Protein AF-A0A0C9TS11-F1 (afdb_monomer)

Secondary structure (DSSP, 8-state):
-PPPP--HHHHHHHHHHHHHHHHHHHHHHHHHHHHHHHHHHHHHHHHHHHHHTS---HHHHHHHHHHHHHHHHHHHHHH-GGG--HHHHHHTTHHHHHHHH-SHHHHSTHHHHHHHHHHHHS--SS-TTTHHHHHHHHHHHHHHHHHHHHHHHTTSPTTSHHHHHHHHHHHHHHS---SHHHHHHHHHHHHHHHHHHHHHHHHHSS----PPP----------

Solvent-accessible surface area (backbone atoms only — not comparable to full-atom values): 13316 Å² total; per-residue (Å²): 135,86,79,81,82,84,61,70,65,64,56,51,51,57,49,50,53,53,49,52,54,52,51,51,55,51,51,52,54,50,51,53,49,52,51,53,52,50,51,50,50,50,52,50,51,51,50,50,53,50,58,71,56,56,69,85,40,70,67,59,39,49,50,51,42,49,53,54,49,51,52,52,51,51,48,33,72,76,67,36,69,86,71,70,48,71,67,62,61,53,55,63,44,48,39,61,49,30,74,75,68,39,60,64,85,77,71,46,63,63,62,55,53,54,46,52,54,54,58,68,69,52,87,70,88,77,64,80,83,54,58,58,61,50,48,52,50,51,52,50,50,51,49,52,52,52,50,53,50,38,56,58,25,55,73,43,61,85,87,36,71,54,22,49,50,24,53,50,54,52,51,57,70,68,47,91,46,100,42,74,67,52,54,52,57,49,52,56,51,49,57,48,58,59,49,52,50,60,55,56,53,61,66,66,71,75,68,91,85,79,89,78,84,78,85,86,79,87,85,86,89,81,137

pLDDT: mean 73.07, std 19.03, range [31.72, 97.5]

Mean predicted aligned error: 19.94 Å

Foldseek 3Di:
DDDDDDDPVVVVVVVVVVVVVVVVVVVVVVVVVVVVVVVVVVVVVVVVVVVVVPPCDLVVLVVQLVVLVVVQVVCCVVPNPVPDDVVSVVSNCQSVCCVVPNDCVRPDCPVVVVVVVVVVVDDDPPPPPCVVVVVVVVVVVVVVVLVVQLVVLCPPPPPPPSNVVSVLSVVVVVPPDPDVVVVVVSVVVVVVVVVVVVVVVVVVVPDDDDDDDDDDDDDDDDD

Radius of gyration: 33.8 Å; Cα contacts (8 Å, |Δi|>4): 62; chains: 1; bounding box: 107×68×80 Å

Structure (mmCIF, N/CA/C/O backbone):
data_AF-A0A0C9TS11-F1
#
_entry.id   AF-A0A0C9TS11-F1
#
loop_
_atom_site.group_PDB
_atom_site.id
_atom_site.type_symbol
_atom_site.label_atom_id
_atom_site.label_alt_id
_atom_site.label_comp_id
_atom_site.label_asym_id
_atom_site.label_entity_id
_atom_site.label_seq_id
_atom_site.pdbx_PDB_ins_code
_atom_site.Cartn_x
_atom_site.Cartn_y
_atom_site.Cartn_z
_atom_site.occupancy
_atom_site.B_iso_or_equiv
_atom_site.auth_seq_id
_atom_site.auth_comp_id
_atom_site.auth_asym_id
_atom_site.auth_atom_id
_atom_site.pdbx_PDB_model_num
ATOM 1 N N . MET A 1 1 ? 85.984 23.252 3.706 1.00 46.56 1 MET A N 1
ATOM 2 C CA . MET A 1 1 ? 84.730 22.463 3.709 1.00 46.56 1 MET A CA 1
ATOM 3 C C . MET A 1 1 ? 83.833 23.006 2.605 1.00 46.56 1 MET A C 1
ATOM 5 O O . MET A 1 1 ? 83.517 24.186 2.688 1.00 46.56 1 MET A O 1
ATOM 9 N N . PRO A 1 2 ? 83.474 22.247 1.555 1.00 47.59 2 PRO A N 1
ATOM 10 C CA . PRO A 1 2 ? 82.601 22.777 0.515 1.00 47.59 2 PRO A CA 1
ATOM 11 C C . PRO A 1 2 ? 81.135 22.694 0.970 1.00 47.59 2 PRO A C 1
ATOM 13 O O . PRO A 1 2 ? 80.658 21.629 1.368 1.00 47.59 2 PRO A O 1
ATOM 16 N N . MET A 1 3 ? 80.433 23.830 0.940 1.00 51.59 3 MET A N 1
ATOM 17 C CA . MET A 1 3 ? 78.982 23.899 1.129 1.00 51.59 3 MET A CA 1
ATOM 18 C C . MET A 1 3 ? 78.286 23.166 -0.023 1.00 51.59 3 MET A C 1
ATOM 20 O O . MET A 1 3 ? 78.523 23.480 -1.188 1.00 51.59 3 MET A O 1
ATOM 24 N N . LYS A 1 4 ? 77.414 22.202 0.297 1.00 58.22 4 LYS A N 1
ATOM 25 C CA . LYS A 1 4 ? 76.522 21.576 -0.690 1.00 58.22 4 LYS A CA 1
ATOM 26 C C . LYS A 1 4 ? 75.625 22.659 -1.305 1.00 58.22 4 LYS A C 1
ATOM 28 O O . LYS A 1 4 ? 74.882 23.317 -0.579 1.00 58.22 4 LYS A O 1
ATOM 33 N N . SER A 1 5 ? 75.717 22.844 -2.623 1.00 54.59 5 SER A N 1
ATOM 34 C CA . SER A 1 5 ? 74.871 23.760 -3.392 1.00 54.59 5 SER A CA 1
ATOM 35 C C . SER A 1 5 ? 73.391 23.420 -3.189 1.00 54.59 5 SER A C 1
ATOM 37 O O . SER A 1 5 ? 72.964 22.288 -3.414 1.00 54.59 5 SER A O 1
ATOM 39 N N . TYR A 1 6 ? 72.626 24.405 -2.726 1.00 58.12 6 TYR A N 1
ATOM 40 C CA . TYR A 1 6 ? 71.187 24.325 -2.492 1.00 58.12 6 TYR A CA 1
ATOM 41 C C . TYR A 1 6 ? 70.43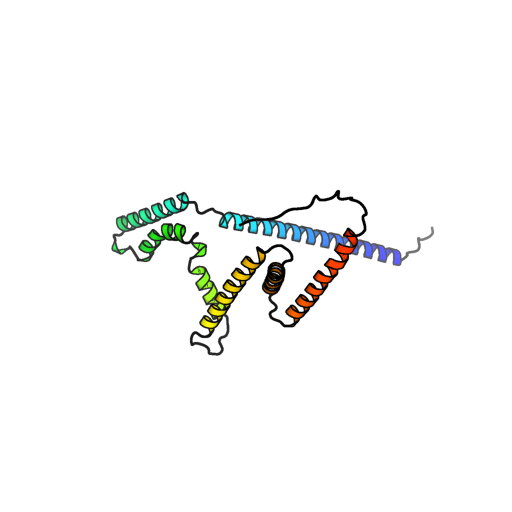9 24.363 -3.836 1.00 58.12 6 TYR A C 1
ATOM 43 O O . TYR A 1 6 ? 70.444 25.396 -4.501 1.00 58.12 6 TYR A O 1
ATOM 51 N N . ASP A 1 7 ? 69.823 23.242 -4.235 1.00 66.75 7 ASP A N 1
ATOM 52 C CA . ASP A 1 7 ? 68.985 23.134 -5.440 1.00 66.75 7 ASP A CA 1
ATOM 53 C C . ASP A 1 7 ? 67.494 23.340 -5.085 1.00 66.75 7 ASP A C 1
ATOM 55 O O . ASP A 1 7 ? 66.882 22.462 -4.458 1.00 66.75 7 ASP A O 1
ATOM 59 N N . PRO A 1 8 ? 66.889 24.482 -5.456 1.00 62.47 8 PRO A N 1
ATOM 60 C CA . PRO A 1 8 ? 65.506 24.805 -5.124 1.00 62.47 8 PRO A CA 1
ATOM 61 C C . PRO A 1 8 ? 64.472 23.911 -5.830 1.00 62.47 8 PRO A C 1
ATOM 63 O O . PRO A 1 8 ? 63.390 23.716 -5.271 1.00 62.47 8 PRO A O 1
ATOM 66 N N . GLU A 1 9 ? 64.778 23.316 -6.989 1.00 65.75 9 GLU A N 1
ATOM 67 C CA . GLU A 1 9 ? 63.824 22.458 -7.710 1.00 65.75 9 GLU A CA 1
ATOM 68 C C . GLU A 1 9 ? 63.585 21.123 -6.998 1.00 65.75 9 GLU A C 1
ATOM 70 O O . GLU A 1 9 ? 62.456 20.624 -6.951 1.00 65.75 9 GLU A O 1
ATOM 75 N N . SER A 1 10 ? 64.626 20.572 -6.369 1.00 64.75 10 SER A N 1
ATOM 76 C CA . SER A 1 10 ? 64.530 19.340 -5.579 1.00 64.75 10 SER A CA 1
ATOM 77 C C . SER A 1 10 ? 63.515 19.458 -4.430 1.00 64.75 10 SER A C 1
ATOM 79 O O . SER A 1 10 ? 62.760 18.525 -4.149 1.00 64.75 10 SER A O 1
ATOM 81 N N . ARG A 1 11 ? 63.426 20.637 -3.801 1.00 66.50 11 ARG A N 1
ATOM 82 C CA . ARG A 1 11 ? 62.495 20.912 -2.699 1.00 66.50 11 ARG A CA 1
ATOM 83 C C . ARG A 1 11 ? 61.055 21.053 -3.191 1.00 66.50 11 ARG A C 1
ATOM 85 O O . ARG A 1 11 ? 60.143 20.613 -2.495 1.00 66.50 11 ARG A O 1
ATOM 92 N N . VAL A 1 12 ? 60.851 21.622 -4.381 1.00 71.62 12 VAL A N 1
ATOM 93 C CA . VAL A 1 12 ? 59.526 21.764 -5.008 1.00 71.62 12 VAL A CA 1
ATOM 94 C C . VAL A 1 12 ? 58.942 20.396 -5.367 1.00 71.62 12 VAL A C 1
ATOM 96 O O . VAL A 1 12 ? 57.794 20.128 -5.014 1.00 71.62 12 VAL A O 1
ATOM 99 N N . ARG A 1 13 ? 59.750 19.493 -5.942 1.00 73.12 13 ARG A N 1
ATOM 100 C CA . ARG A 1 13 ? 59.322 18.117 -6.262 1.00 73.12 13 ARG A CA 1
ATOM 101 C C . ARG A 1 13 ? 58.937 17.330 -5.009 1.00 73.12 13 ARG A C 1
ATOM 103 O O . ARG A 1 13 ? 57.861 16.750 -4.950 1.00 73.12 13 ARG A O 1
ATOM 110 N N . VAL A 1 14 ? 59.741 17.418 -3.945 1.00 72.75 14 VAL A N 1
ATOM 111 C CA . VAL A 1 14 ? 59.432 16.767 -2.656 1.00 72.75 14 VAL A CA 1
ATOM 112 C C . VAL A 1 14 ? 58.142 17.307 -2.024 1.00 72.75 14 VAL A C 1
ATOM 114 O O . VAL A 1 14 ? 57.432 16.569 -1.340 1.00 72.75 14 VAL A O 1
ATOM 117 N N . VAL A 1 15 ? 57.822 18.591 -2.214 1.00 77.19 15 VAL A N 1
ATOM 118 C CA . VAL A 1 15 ? 56.563 19.179 -1.728 1.00 77.19 15 VAL A CA 1
ATOM 119 C C . VAL A 1 15 ? 55.373 18.715 -2.573 1.00 77.19 15 VAL A C 1
ATOM 121 O O . VAL A 1 15 ? 54.343 18.367 -1.999 1.00 77.19 15 VAL A O 1
ATOM 124 N N . GLN A 1 16 ? 55.521 18.646 -3.898 1.00 75.69 16 GLN A N 1
ATOM 125 C CA . GLN A 1 16 ? 54.494 18.128 -4.810 1.00 75.69 16 GLN A CA 1
ATOM 126 C C . GLN A 1 16 ? 54.189 16.648 -4.550 1.00 75.69 16 GLN A C 1
ATOM 128 O O . GLN A 1 16 ? 53.020 16.286 -4.434 1.00 75.69 16 GLN A O 1
ATOM 133 N N . ASP A 1 17 ? 55.212 15.820 -4.332 1.00 81.44 17 ASP A N 1
ATOM 134 C CA . ASP A 1 17 ? 55.036 14.402 -4.005 1.00 81.44 17 ASP A CA 1
ATOM 135 C C . ASP A 1 17 ? 54.302 14.218 -2.670 1.00 81.44 17 ASP A C 1
ATOM 137 O O . ASP A 1 17 ? 53.384 13.405 -2.548 1.00 81.44 17 ASP A O 1
ATOM 141 N N . LYS A 1 18 ? 54.645 15.020 -1.653 1.00 81.12 18 LYS A N 1
ATOM 142 C CA . LYS A 1 18 ? 53.943 15.001 -0.359 1.00 81.12 18 LYS A CA 1
ATOM 143 C C . LYS A 1 18 ? 52.486 15.443 -0.483 1.00 81.12 18 LYS A C 1
ATOM 145 O O . LYS A 1 18 ? 51.631 14.877 0.201 1.00 81.12 18 LYS A O 1
ATOM 150 N N . LEU A 1 19 ? 52.205 16.425 -1.341 1.00 83.62 19 LEU A N 1
ATOM 151 C CA . LEU A 1 19 ? 50.849 16.890 -1.613 1.00 83.62 19 LEU A CA 1
ATOM 152 C C . LEU A 1 19 ? 50.031 15.780 -2.288 1.00 83.62 19 LEU A C 1
ATOM 154 O O . LEU A 1 19 ? 48.977 15.416 -1.769 1.00 83.62 19 LEU A O 1
ATOM 158 N N . ALA A 1 20 ? 50.569 15.160 -3.341 1.00 86.38 20 ALA A N 1
ATOM 159 C CA . ALA A 1 20 ? 49.927 14.063 -4.062 1.00 86.38 20 ALA A CA 1
ATOM 160 C C . ALA A 1 20 ? 49.634 12.855 -3.154 1.00 86.38 20 ALA A C 1
ATOM 162 O O . ALA A 1 20 ? 48.533 12.303 -3.174 1.00 86.38 20 ALA A O 1
ATOM 163 N N . ILE A 1 21 ? 50.574 12.484 -2.276 1.00 82.56 21 ILE A N 1
ATOM 164 C CA . ILE A 1 21 ? 50.374 11.406 -1.291 1.00 82.56 21 ILE A CA 1
ATOM 165 C C . ILE A 1 21 ? 49.254 11.761 -0.300 1.00 82.56 21 ILE A C 1
ATOM 167 O O . ILE A 1 21 ? 48.478 10.893 0.109 1.00 82.56 21 ILE A O 1
ATOM 171 N N . SER A 1 22 ? 49.154 13.030 0.106 1.00 82.00 22 SER A N 1
ATOM 172 C CA . SER A 1 22 ? 48.108 13.487 1.027 1.00 82.00 22 SER A CA 1
ATOM 173 C C . SER A 1 22 ? 46.717 13.497 0.380 1.00 82.00 22 SER A C 1
ATOM 175 O O . SER A 1 22 ? 45.736 13.114 1.023 1.00 82.00 22 SER A O 1
ATOM 177 N N . GLU A 1 23 ? 46.634 13.853 -0.903 1.00 86.81 23 GLU A N 1
ATOM 178 C CA . GLU A 1 23 ? 45.398 13.848 -1.686 1.00 86.81 23 GLU A CA 1
ATOM 179 C C . GLU A 1 23 ? 44.924 12.425 -1.981 1.00 86.81 23 GLU A C 1
ATOM 181 O O . GLU A 1 23 ? 43.746 12.129 -1.768 1.00 86.81 23 GLU A O 1
ATOM 186 N N . ALA A 1 24 ? 45.838 11.520 -2.342 1.00 86.69 24 ALA A N 1
ATOM 187 C CA . ALA A 1 24 ? 45.535 10.104 -2.540 1.00 86.69 24 ALA A CA 1
ATOM 188 C C . ALA A 1 24 ? 44.983 9.461 -1.255 1.00 86.69 24 ALA A C 1
ATOM 190 O O . ALA A 1 24 ? 43.927 8.827 -1.279 1.00 86.69 24 ALA A O 1
ATOM 191 N N . LYS A 1 25 ? 45.612 9.717 -0.095 1.00 86.31 25 LYS A N 1
ATOM 192 C CA . LYS A 1 25 ? 45.105 9.243 1.209 1.00 86.31 25 LYS A CA 1
ATOM 193 C C . LYS A 1 25 ? 43.734 9.824 1.560 1.00 86.31 25 LYS A C 1
ATOM 195 O O . LYS A 1 25 ? 42.911 9.155 2.189 1.00 86.31 25 LYS A O 1
ATOM 200 N N . LYS A 1 26 ? 43.467 11.076 1.179 1.00 89.06 26 LYS A N 1
ATOM 201 C CA . LYS A 1 26 ? 42.165 11.721 1.391 1.00 89.06 26 LYS A CA 1
ATOM 202 C C . LYS A 1 26 ? 41.088 11.107 0.493 1.00 89.06 26 LYS A C 1
ATOM 204 O O . LYS A 1 26 ? 39.984 10.860 0.979 1.00 89.06 26 LYS A O 1
ATOM 209 N N . GLN A 1 27 ? 41.406 10.834 -0.772 1.00 80.00 27 GLN A N 1
ATOM 210 C CA . GLN A 1 27 ? 40.511 10.173 -1.724 1.00 80.00 27 GLN A CA 1
ATOM 211 C C . GLN A 1 27 ? 40.194 8.736 -1.299 1.00 80.00 27 GLN A C 1
ATOM 213 O O . GLN A 1 27 ? 39.022 8.367 -1.270 1.00 80.00 27 GLN A O 1
ATOM 218 N N . GLU A 1 28 ? 41.190 7.961 -0.868 1.00 89.25 28 GLU A N 1
ATOM 219 C CA . GLU A 1 28 ? 41.004 6.600 -0.347 1.00 89.25 28 GLU A CA 1
ATOM 220 C C . GLU A 1 28 ? 40.068 6.586 0.875 1.00 89.25 28 GLU A C 1
ATOM 222 O O . GLU A 1 28 ? 39.117 5.802 0.948 1.00 89.25 28 GLU A O 1
ATOM 227 N N . LYS A 1 29 ? 40.257 7.525 1.813 1.00 85.75 29 LYS A N 1
ATOM 228 C CA . LYS A 1 29 ? 39.382 7.664 2.987 1.00 85.75 29 LYS A CA 1
ATOM 229 C C . LYS A 1 29 ? 37.944 8.032 2.601 1.00 85.75 29 LYS A C 1
ATOM 231 O O . LYS A 1 29 ? 37.003 7.547 3.233 1.00 85.75 29 LYS A O 1
ATOM 236 N N . LEU A 1 30 ? 37.766 8.862 1.570 1.00 84.12 30 LEU A N 1
ATOM 237 C CA . LEU A 1 30 ? 36.450 9.219 1.034 1.00 84.12 30 LEU A CA 1
ATOM 238 C C . LEU A 1 30 ? 35.763 8.016 0.371 1.00 84.12 30 LEU A C 1
ATOM 240 O O . LEU A 1 30 ? 34.581 7.777 0.616 1.00 84.12 30 LEU A O 1
ATOM 244 N N . GLN A 1 31 ? 36.507 7.231 -0.413 1.00 81.50 31 GLN A N 1
ATOM 245 C CA . GLN A 1 31 ? 36.001 6.020 -1.064 1.00 81.50 31 GLN A CA 1
ATOM 246 C C . GLN A 1 31 ? 35.585 4.963 -0.036 1.00 81.50 31 GLN A C 1
ATOM 248 O O . GLN A 1 31 ? 34.500 4.392 -0.147 1.00 81.50 31 GLN A O 1
ATOM 253 N N . LEU A 1 32 ? 36.377 4.763 1.022 1.00 82.69 32 LEU A N 1
ATOM 254 C CA . LEU A 1 32 ? 36.036 3.843 2.109 1.00 82.69 32 LEU A CA 1
ATOM 255 C C . LEU A 1 32 ? 34.773 4.288 2.866 1.00 82.69 32 LEU A C 1
ATOM 257 O O . LEU A 1 32 ? 33.948 3.455 3.248 1.00 82.69 32 LEU A O 1
ATOM 261 N N . ALA A 1 33 ? 34.596 5.595 3.082 1.00 84.00 33 ALA A N 1
ATOM 262 C CA . ALA A 1 33 ? 33.388 6.136 3.703 1.00 84.00 33 ALA A CA 1
ATOM 263 C C . ALA A 1 33 ? 32.152 5.939 2.809 1.00 84.00 33 ALA A C 1
ATOM 265 O O . ALA A 1 33 ? 31.117 5.488 3.300 1.00 84.00 33 ALA A O 1
ATOM 266 N N . ALA A 1 34 ? 32.269 6.191 1.502 1.00 83.38 34 ALA A N 1
ATOM 267 C CA . ALA A 1 34 ? 31.200 5.949 0.533 1.00 83.38 34 ALA A CA 1
ATOM 268 C C . ALA A 1 34 ? 30.836 4.455 0.435 1.00 83.38 34 ALA A C 1
ATOM 270 O O . ALA A 1 34 ? 29.656 4.100 0.442 1.00 83.38 34 ALA A O 1
ATOM 271 N N . ALA A 1 35 ? 31.826 3.558 0.438 1.00 86.31 35 ALA A N 1
ATOM 272 C CA . ALA A 1 35 ? 31.606 2.113 0.460 1.00 86.31 35 ALA A CA 1
ATOM 273 C C . ALA A 1 35 ? 30.851 1.670 1.727 1.00 86.31 35 ALA A C 1
ATOM 275 O O . ALA A 1 35 ? 29.837 0.982 1.636 1.00 86.31 35 ALA A O 1
ATOM 276 N N . LYS A 1 36 ? 31.255 2.153 2.910 1.00 87.06 36 LYS A N 1
ATOM 277 C CA . LYS A 1 36 ? 30.538 1.880 4.171 1.00 87.06 36 LYS A CA 1
ATOM 278 C C . LYS A 1 36 ? 29.115 2.448 4.176 1.00 87.06 36 LYS A C 1
ATOM 280 O O . LYS A 1 36 ? 28.205 1.823 4.720 1.00 87.06 36 LYS A O 1
ATOM 285 N N . GLN A 1 37 ? 28.902 3.621 3.578 1.00 75.31 37 GLN A N 1
ATOM 286 C CA . GLN A 1 37 ? 27.578 4.241 3.457 1.00 75.31 37 GLN A CA 1
ATOM 287 C C . GLN A 1 37 ? 26.661 3.413 2.545 1.00 75.31 37 GLN A C 1
ATOM 289 O O . GLN A 1 37 ? 25.504 3.170 2.889 1.00 75.31 37 GLN A O 1
ATOM 294 N N . THR A 1 38 ? 27.180 2.943 1.407 1.00 79.75 38 THR A N 1
ATOM 295 C CA . THR A 1 38 ? 26.421 2.112 0.460 1.00 79.75 38 THR A CA 1
ATOM 296 C C . THR A 1 38 ? 26.120 0.731 1.031 1.00 79.75 38 THR A C 1
ATOM 298 O O . THR A 1 38 ? 25.005 0.245 0.865 1.00 79.75 38 THR A O 1
ATOM 301 N N . GLU A 1 39 ? 27.047 0.119 1.768 1.00 88.88 39 GLU A N 1
ATOM 302 C CA . GLU A 1 39 ? 26.803 -1.134 2.487 1.00 88.88 39 GLU A CA 1
ATOM 303 C C . GLU A 1 39 ? 25.710 -0.963 3.553 1.00 88.88 39 GLU A C 1
ATOM 305 O O . GLU A 1 39 ? 24.749 -1.733 3.580 1.00 88.88 39 GLU A O 1
ATOM 310 N N . LYS A 1 40 ? 25.784 0.099 4.370 1.00 85.44 40 LYS A N 1
ATOM 311 C CA . LYS A 1 40 ? 24.723 0.436 5.332 1.00 85.44 40 LYS A CA 1
ATOM 312 C C . LYS A 1 40 ? 23.374 0.648 4.644 1.00 85.44 40 LYS A C 1
ATOM 314 O O . LYS A 1 40 ? 22.371 0.126 5.125 1.00 85.44 40 LYS A O 1
ATOM 319 N N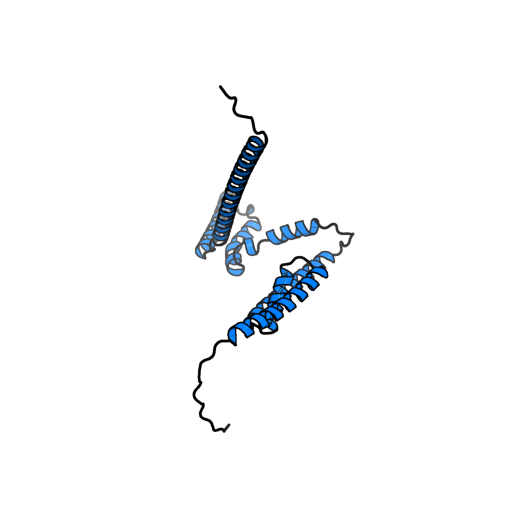 . ALA A 1 41 ? 23.337 1.366 3.521 1.00 82.38 41 ALA A N 1
ATOM 320 C CA . ALA A 1 41 ? 22.113 1.586 2.752 1.00 82.38 41 ALA A CA 1
ATOM 321 C C . ALA A 1 41 ? 21.538 0.271 2.196 1.00 82.38 41 ALA A C 1
ATOM 323 O O . ALA A 1 41 ? 20.336 0.035 2.315 1.00 82.38 41 ALA A O 1
ATOM 324 N N . LYS A 1 42 ? 22.389 -0.625 1.676 1.00 82.38 42 LYS A N 1
ATOM 325 C CA . LYS A 1 42 ? 21.996 -1.974 1.234 1.00 82.38 42 LYS A CA 1
ATOM 326 C C . LYS A 1 42 ? 21.425 -2.802 2.386 1.00 82.38 42 LYS A C 1
ATOM 328 O O . LYS A 1 42 ? 20.393 -3.443 2.218 1.00 82.38 42 LYS A O 1
ATOM 333 N N . LEU A 1 43 ? 22.038 -2.748 3.569 1.00 81.56 43 LEU A N 1
ATOM 334 C CA . LEU A 1 43 ? 21.565 -3.439 4.773 1.00 81.56 43 LEU A CA 1
ATOM 335 C C . LEU A 1 43 ? 20.210 -2.908 5.259 1.00 81.56 43 LEU A C 1
ATOM 337 O O . LEU A 1 43 ? 19.350 -3.689 5.663 1.00 81.56 43 LEU A O 1
ATOM 341 N N . VAL A 1 44 ? 19.998 -1.592 5.203 1.00 82.19 44 VAL A N 1
ATOM 342 C CA . VAL A 1 44 ? 18.705 -0.968 5.525 1.00 82.19 44 VAL A CA 1
ATOM 343 C C . VAL A 1 44 ? 17.647 -1.358 4.496 1.00 82.19 44 VAL A C 1
ATOM 345 O O . VAL A 1 44 ? 16.553 -1.746 4.892 1.00 82.19 44 VAL A O 1
ATOM 348 N N . ALA A 1 45 ? 17.969 -1.335 3.201 1.00 70.88 45 ALA A N 1
ATOM 349 C CA . ALA A 1 45 ? 17.064 -1.775 2.142 1.00 70.88 45 ALA A CA 1
ATOM 350 C C . ALA A 1 45 ? 16.703 -3.263 2.280 1.00 70.88 45 ALA A C 1
ATOM 352 O O . ALA A 1 45 ? 15.532 -3.609 2.186 1.00 70.88 45 ALA A O 1
ATOM 353 N N . ALA A 1 46 ? 17.672 -4.128 2.597 1.00 71.38 46 ALA A N 1
ATOM 354 C CA . ALA A 1 46 ? 17.445 -5.551 2.840 1.00 71.38 46 ALA A CA 1
ATOM 355 C C . ALA A 1 46 ? 16.597 -5.800 4.096 1.00 71.38 46 ALA A C 1
ATOM 357 O O . ALA A 1 46 ? 15.701 -6.638 4.074 1.00 71.38 46 ALA A O 1
ATOM 358 N N . ARG A 1 47 ? 16.823 -5.053 5.187 1.00 68.62 47 ARG A N 1
ATOM 359 C CA . ARG A 1 47 ? 15.970 -5.109 6.387 1.00 68.62 47 ARG A CA 1
ATOM 360 C C . ARG A 1 47 ? 14.558 -4.620 6.104 1.00 68.62 47 ARG A C 1
ATOM 362 O O . ARG A 1 47 ? 13.616 -5.240 6.578 1.00 68.62 47 ARG A O 1
ATOM 369 N N . LYS A 1 48 ? 14.413 -3.545 5.328 1.00 62.44 48 LYS A N 1
ATOM 370 C CA . LYS A 1 48 ? 13.114 -3.003 4.925 1.00 62.44 48 LYS A CA 1
ATOM 371 C C . LYS A 1 48 ? 12.380 -4.003 4.035 1.00 62.44 48 LYS A C 1
ATOM 373 O O . LYS A 1 48 ? 11.261 -4.348 4.359 1.00 62.44 48 LYS A O 1
ATOM 378 N N . ALA A 1 49 ? 13.049 -4.577 3.035 1.00 55.41 49 ALA A N 1
ATOM 379 C CA . ALA A 1 49 ? 12.511 -5.652 2.204 1.00 55.41 49 ALA A CA 1
ATOM 380 C C . ALA A 1 49 ? 12.130 -6.891 3.029 1.00 55.41 49 ALA A C 1
ATOM 382 O O . ALA A 1 49 ? 11.061 -7.448 2.819 1.00 55.41 49 ALA A O 1
ATOM 383 N N . LYS A 1 50 ? 12.947 -7.288 4.014 1.00 55.72 50 LYS A N 1
ATOM 384 C CA . LYS A 1 50 ? 12.641 -8.399 4.929 1.00 55.72 50 LYS A CA 1
ATOM 385 C C . LYS A 1 50 ? 11.466 -8.090 5.868 1.00 55.72 50 LYS A C 1
ATOM 387 O O . LYS A 1 50 ? 10.706 -8.992 6.188 1.00 55.72 50 LYS A O 1
ATOM 392 N N . ALA A 1 51 ? 11.308 -6.837 6.294 1.00 55.00 51 ALA A N 1
ATOM 393 C CA . ALA A 1 51 ? 10.171 -6.379 7.094 1.00 55.00 51 ALA A CA 1
ATOM 394 C C . ALA A 1 51 ? 8.884 -6.287 6.260 1.00 55.00 51 ALA A C 1
ATOM 396 O O . ALA A 1 51 ? 7.825 -6.666 6.744 1.00 55.00 51 ALA A O 1
ATOM 397 N N . THR A 1 52 ? 8.974 -5.873 4.994 1.00 53.38 52 THR A N 1
ATOM 398 C CA . THR A 1 52 ? 7.868 -5.961 4.030 1.00 53.38 52 THR A CA 1
ATOM 399 C C . THR A 1 52 ? 7.532 -7.425 3.709 1.00 53.38 52 THR A C 1
ATOM 401 O O . THR A 1 52 ? 6.372 -7.771 3.541 1.00 53.38 52 THR A O 1
ATOM 404 N N . GLN A 1 53 ? 8.533 -8.314 3.713 1.00 49.53 53 GLN A N 1
ATOM 405 C CA . GLN A 1 53 ? 8.391 -9.774 3.635 1.00 49.53 53 GL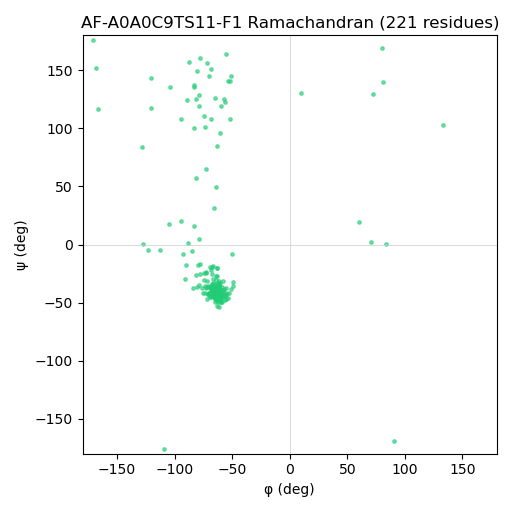N A CA 1
ATOM 406 C C . GLN A 1 53 ? 8.109 -10.441 4.989 1.00 49.53 53 GLN A C 1
ATOM 408 O O . GLN A 1 53 ? 8.255 -11.663 5.091 1.00 49.53 53 GLN A O 1
ATOM 413 N N . ALA A 1 54 ? 7.700 -9.704 6.031 1.00 54.66 54 ALA A N 1
ATOM 414 C CA . ALA A 1 54 ? 7.018 -10.326 7.160 1.00 54.66 54 ALA A CA 1
ATOM 415 C C . ALA A 1 54 ? 5.713 -10.903 6.605 1.00 54.66 54 ALA A C 1
ATOM 417 O O . ALA A 1 54 ? 4.683 -10.242 6.549 1.00 54.66 54 ALA A O 1
ATOM 418 N N . LYS A 1 55 ? 5.839 -12.118 6.070 1.00 63.69 55 LYS A N 1
ATOM 419 C CA . LYS A 1 55 ? 4.838 -12.883 5.354 1.00 63.69 55 LYS A CA 1
ATOM 420 C C . LYS A 1 55 ? 3.631 -12.897 6.269 1.00 63.69 55 LYS A C 1
ATOM 422 O O . LYS A 1 55 ? 3.701 -13.485 7.349 1.00 63.69 55 LYS A O 1
ATOM 427 N N . LEU A 1 56 ? 2.603 -12.145 5.894 1.00 69.56 56 LEU A N 1
ATOM 428 C CA . LEU A 1 56 ? 1.345 -12.124 6.610 1.00 69.56 56 LEU A CA 1
ATOM 429 C C . LEU A 1 56 ? 0.829 -13.563 6.556 1.00 69.56 56 LEU A C 1
ATOM 431 O O . LEU A 1 56 ? 0.359 -14.016 5.520 1.00 69.56 56 LEU A O 1
ATOM 435 N N . SER A 1 57 ? 1.101 -14.330 7.608 1.00 82.06 57 SER A N 1
ATOM 436 C CA . SER A 1 57 ? 0.672 -15.714 7.699 1.00 82.06 57 SER A CA 1
ATOM 437 C C . SER A 1 57 ? -0.780 -15.725 8.140 1.00 82.06 57 SER A C 1
ATOM 439 O O . SER A 1 57 ? -1.195 -14.860 8.915 1.00 82.06 57 SER A O 1
ATOM 441 N N . ASP A 1 58 ? -1.530 -16.729 7.703 1.00 85.44 58 ASP A N 1
ATOM 442 C CA . ASP A 1 58 ? -2.935 -16.875 8.087 1.00 85.44 58 ASP A CA 1
ATOM 443 C C . ASP A 1 58 ? -3.090 -16.903 9.614 1.00 85.44 58 ASP A C 1
ATOM 445 O O . ASP A 1 58 ? -3.958 -16.234 10.165 1.00 85.44 58 ASP A O 1
ATOM 449 N N . ASN A 1 59 ? -2.144 -17.535 10.320 1.00 89.75 59 ASN A N 1
ATOM 450 C CA . ASN A 1 59 ? -2.100 -17.531 11.784 1.00 89.75 59 ASN A CA 1
ATOM 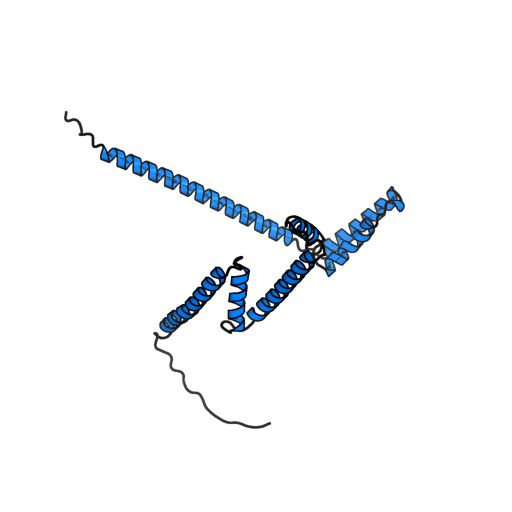451 C C . ASN A 1 59 ? -1.961 -16.111 12.373 1.00 89.75 59 ASN A C 1
ATOM 453 O O . ASN A 1 59 ? -2.638 -15.766 13.337 1.00 89.75 59 ASN A O 1
ATOM 457 N N . ASN A 1 60 ? -1.132 -15.243 11.782 1.00 88.88 60 ASN A N 1
ATOM 458 C CA . ASN A 1 60 ? -1.021 -13.854 12.242 1.00 88.88 60 ASN A CA 1
ATOM 459 C C . ASN A 1 60 ? -2.338 -13.086 12.031 1.00 88.88 60 ASN A C 1
ATOM 461 O O . ASN A 1 60 ? -2.710 -12.269 12.875 1.00 88.88 60 ASN A O 1
ATOM 465 N N . ILE A 1 61 ? -3.046 -13.350 10.926 1.00 90.88 61 ILE A N 1
ATOM 466 C CA . ILE A 1 61 ? -4.342 -12.727 10.614 1.00 90.88 61 ILE A CA 1
ATOM 467 C C . ILE A 1 61 ? -5.420 -13.204 11.592 1.00 90.88 61 ILE A C 1
ATOM 469 O O . ILE A 1 61 ? -6.183 -12.386 12.118 1.00 90.88 61 ILE A O 1
ATOM 473 N N . GLU A 1 62 ? -5.475 -14.506 11.864 1.00 92.81 62 GLU A N 1
ATOM 474 C CA . GLU A 1 62 ? -6.406 -15.104 12.822 1.00 92.81 62 GLU A CA 1
ATOM 475 C C . GLU A 1 62 ? -6.176 -14.565 14.233 1.00 92.81 62 GLU A C 1
ATOM 477 O O . GLU A 1 62 ? -7.121 -14.110 14.878 1.00 92.81 62 GLU A O 1
ATOM 482 N N . GLN A 1 63 ? -4.918 -14.523 14.684 1.00 94.25 63 GLN A N 1
ATOM 483 C CA . GLN A 1 63 ? -4.554 -13.956 15.981 1.00 94.25 63 GLN A CA 1
ATOM 484 C C . GLN A 1 63 ? -4.965 -12.487 16.087 1.00 94.25 63 GLN A C 1
ATOM 486 O O . GLN A 1 63 ? -5.630 -12.102 17.047 1.00 94.25 63 GLN A O 1
ATOM 491 N N . ALA A 1 64 ? -4.638 -11.658 15.093 1.00 92.88 64 ALA A N 1
ATOM 492 C CA . ALA A 1 64 ? -5.043 -10.253 15.097 1.00 92.88 64 ALA A CA 1
ATOM 493 C C . ALA A 1 64 ? -6.574 -10.098 15.145 1.00 92.88 64 ALA A C 1
ATOM 495 O O . ALA A 1 64 ? -7.096 -9.283 15.907 1.00 92.88 64 ALA A O 1
ATOM 496 N N . SER A 1 65 ? -7.300 -10.915 14.379 1.00 94.56 65 SER A N 1
ATOM 497 C CA . SER A 1 65 ? -8.766 -10.907 14.351 1.00 94.56 65 SER A CA 1
ATOM 498 C C . SER A 1 65 ? -9.373 -11.313 15.696 1.00 94.56 65 SER A C 1
ATOM 500 O O . SER A 1 65 ? -10.368 -10.723 16.121 1.00 94.56 65 SER A O 1
ATOM 502 N N . TYR A 1 66 ? -8.768 -12.289 16.37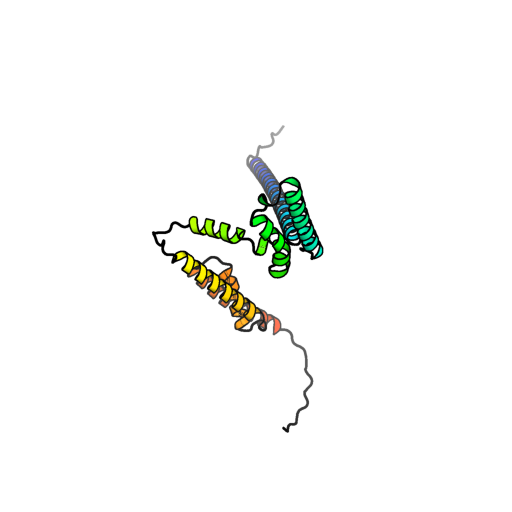8 1.00 96.06 66 TYR A N 1
ATOM 503 C CA . TYR A 1 66 ? -9.145 -12.692 17.730 1.00 96.06 66 TYR A CA 1
ATOM 504 C C . TYR A 1 66 ? -8.959 -11.535 18.719 1.00 96.06 66 TYR A C 1
ATOM 506 O O . TYR A 1 66 ? -9.923 -11.119 19.362 1.00 96.06 66 TYR A O 1
ATOM 514 N N . TRP A 1 67 ? -7.766 -10.937 18.770 1.00 97.31 67 TRP A N 1
ATOM 515 C CA . TRP A 1 67 ? -7.462 -9.857 19.714 1.00 97.31 67 TRP A CA 1
ATOM 516 C C . TRP A 1 67 ? -8.325 -8.607 19.509 1.00 97.31 67 TRP A C 1
ATOM 518 O O . TRP A 1 67 ? -8.748 -7.997 20.487 1.00 97.31 67 TRP A O 1
ATOM 528 N N . ILE A 1 68 ? -8.658 -8.248 18.264 1.00 96.12 68 ILE A N 1
ATOM 529 C CA . ILE A 1 68 ? -9.574 -7.129 17.975 1.00 96.12 68 ILE A CA 1
ATOM 530 C C . ILE A 1 68 ? -10.975 -7.392 18.549 1.00 96.12 68 ILE A C 1
ATOM 532 O O . ILE A 1 68 ? -11.613 -6.475 19.073 1.00 96.12 68 ILE A O 1
ATOM 536 N N . ARG A 1 69 ? -11.465 -8.637 18.467 1.00 96.00 69 ARG A N 1
ATOM 537 C CA . ARG A 1 69 ? -12.775 -9.014 19.020 1.00 96.00 69 ARG A CA 1
ATOM 538 C C . ARG A 1 69 ? -12.760 -9.018 20.543 1.00 96.00 69 ARG A C 1
ATOM 540 O O . ARG A 1 69 ? -13.697 -8.486 21.134 1.00 96.00 69 ARG A O 1
ATOM 547 N N . GLU A 1 70 ? -11.718 -9.568 21.161 1.00 97.44 70 GLU A N 1
ATOM 548 C CA . GLU A 1 70 ? -11.580 -9.568 22.623 1.00 97.44 70 GLU A CA 1
ATOM 549 C C . GLU A 1 70 ? -11.477 -8.145 23.176 1.00 97.44 70 GLU A C 1
ATOM 551 O O . GLU A 1 70 ? -12.234 -7.791 24.076 1.00 97.44 70 GLU A O 1
ATOM 556 N N . TYR A 1 71 ? -10.674 -7.280 22.549 1.00 96.75 71 TYR A N 1
ATOM 557 C CA . TYR A 1 71 ? -10.630 -5.853 22.874 1.00 96.75 71 TYR A CA 1
ATOM 558 C C . TYR A 1 71 ? -12.022 -5.201 22.821 1.00 96.75 71 TYR A C 1
ATOM 560 O O . TYR A 1 71 ? -12.414 -4.483 23.740 1.00 96.75 71 TYR A O 1
ATOM 568 N N . GLY A 1 72 ? -12.804 -5.470 21.769 1.00 95.62 72 GLY A N 1
ATOM 569 C CA . GLY A 1 72 ? -14.167 -4.949 21.651 1.00 95.62 72 GLY A CA 1
ATOM 570 C C . GLY A 1 72 ? -15.101 -5.446 22.762 1.00 95.62 72 GLY A C 1
ATOM 571 O O . GLY A 1 72 ? -15.885 -4.662 23.297 1.00 95.62 72 GLY A O 1
ATOM 572 N N . LYS A 1 73 ? -15.002 -6.726 23.144 1.00 96.25 73 LYS A N 1
ATOM 573 C CA . LYS A 1 73 ? -15.776 -7.309 24.255 1.00 96.25 73 LYS A CA 1
ATOM 574 C C . LYS A 1 73 ? -15.402 -6.687 25.597 1.00 96.25 73 LYS A C 1
ATOM 576 O O . LYS A 1 73 ? -16.295 -6.341 26.371 1.00 96.25 73 LYS A O 1
ATOM 581 N N . GLU A 1 74 ? -14.112 -6.518 25.869 1.00 97.31 74 GLU A N 1
ATOM 582 C CA . GLU A 1 74 ? -13.635 -5.857 27.087 1.00 97.31 74 GLU A CA 1
ATOM 583 C C . GLU A 1 74 ? -14.117 -4.407 27.149 1.00 97.31 74 GLU A C 1
ATOM 585 O O . GLU A 1 74 ? -14.622 -3.967 28.180 1.00 97.31 74 GLU A O 1
ATOM 590 N N . LEU A 1 75 ? -14.062 -3.685 26.027 1.00 96.38 75 LEU A N 1
ATOM 591 C CA . LEU A 1 75 ? -14.532 -2.304 25.947 1.00 96.38 75 LEU A CA 1
ATOM 592 C C . LEU A 1 75 ? -16.028 -2.190 26.291 1.00 96.38 75 LEU A C 1
ATOM 594 O O . LEU A 1 75 ? -16.418 -1.313 27.061 1.00 96.38 75 LEU A O 1
ATOM 598 N N . ILE A 1 76 ? -16.853 -3.108 25.772 1.00 97.06 76 ILE A N 1
ATOM 599 C CA . ILE A 1 76 ? -18.287 -3.194 26.099 1.00 97.06 76 ILE A CA 1
ATOM 600 C C . ILE A 1 76 ? -18.492 -3.544 27.574 1.00 97.06 76 ILE A C 1
ATOM 602 O O . ILE A 1 76 ? -19.388 -2.999 28.212 1.00 97.06 76 ILE A O 1
ATOM 606 N N . THR A 1 77 ? -17.673 -4.438 28.121 1.00 97.44 77 THR A N 1
ATOM 607 C CA . THR A 1 77 ? -17.786 -4.881 29.516 1.00 97.44 77 THR A CA 1
ATOM 608 C C . THR A 1 77 ? -17.461 -3.750 30.491 1.00 97.44 77 THR A C 1
ATOM 610 O O . THR A 1 77 ? -18.157 -3.577 31.487 1.00 97.44 77 THR A O 1
ATOM 613 N N . LEU A 1 78 ? -16.428 -2.959 30.195 1.00 97.50 78 LEU A N 1
ATOM 614 C CA . LEU A 1 78 ? -15.954 -1.886 31.068 1.00 97.50 78 LEU A CA 1
ATOM 615 C C . LEU A 1 78 ? -16.790 -0.605 30.964 1.00 97.50 78 LEU A C 1
ATOM 617 O O . LEU A 1 78 ? -16.978 0.080 31.967 1.00 97.50 78 LEU A O 1
ATOM 621 N N . TYR A 1 79 ? -17.275 -0.268 29.767 1.00 97.00 79 TYR A N 1
ATOM 622 C CA . TYR A 1 79 ? -17.879 1.043 29.499 1.00 97.00 79 TYR A CA 1
ATOM 623 C C . TYR A 1 79 ? -19.278 0.983 28.870 1.00 97.00 79 TYR A C 1
ATOM 625 O O . TYR A 1 79 ? -19.882 2.024 28.606 1.00 97.00 79 TYR A O 1
ATOM 633 N N . GLY A 1 80 ? -19.815 -0.214 28.634 1.00 95.75 80 GLY A N 1
ATOM 634 C CA . GLY A 1 80 ? -21.089 -0.421 27.953 1.00 95.75 80 GLY A CA 1
ATOM 635 C C . GLY A 1 80 ? -20.998 -0.318 26.426 1.00 95.75 80 GLY A C 1
ATOM 636 O O . GLY A 1 80 ? -20.009 0.127 25.840 1.00 95.75 80 GLY A O 1
ATOM 637 N N . SER A 1 81 ? -22.074 -0.721 25.749 1.00 94.38 81 SER A N 1
ATOM 638 C CA . SER A 1 81 ? -22.130 -0.785 24.280 1.00 94.38 81 SER A CA 1
ATOM 639 C C . SER A 1 81 ? -22.100 0.582 23.589 1.00 94.38 81 SER A C 1
ATOM 641 O O . SER A 1 81 ? -21.695 0.664 22.431 1.00 94.38 81 SER A O 1
ATOM 643 N N . ALA A 1 82 ? -22.465 1.662 24.287 1.00 95.19 82 ALA A N 1
ATOM 644 C CA . ALA A 1 82 ? -22.501 3.017 23.731 1.00 95.19 82 ALA A CA 1
ATOM 645 C C . ALA A 1 82 ? -21.122 3.542 23.283 1.00 95.19 82 ALA A C 1
ATOM 647 O O . ALA A 1 82 ? -21.045 4.463 22.472 1.00 95.19 82 ALA A O 1
ATOM 648 N N . VAL A 1 83 ? -20.027 2.955 23.782 1.00 95.56 83 VAL A N 1
ATOM 649 C CA . VAL A 1 83 ? -18.655 3.341 23.410 1.00 95.56 83 VAL A CA 1
ATOM 650 C C . VAL A 1 83 ? -18.237 2.771 22.046 1.00 95.56 83 VAL A C 1
ATOM 652 O O . VAL A 1 83 ? -17.301 3.281 21.418 1.00 95.56 83 VAL A O 1
ATOM 655 N N . ILE A 1 84 ? -18.950 1.763 21.529 1.00 95.69 84 ILE A N 1
ATOM 656 C CA . ILE A 1 84 ? -18.654 1.168 20.225 1.00 95.69 84 ILE A CA 1
ATOM 657 C C . ILE A 1 84 ? -18.965 2.157 19.099 1.00 95.69 84 ILE A C 1
ATOM 659 O O . ILE A 1 84 ? -20.107 2.429 18.743 1.00 95.69 84 ILE A O 1
ATOM 663 N N . LYS A 1 85 ? -17.897 2.665 18.488 1.00 95.19 85 LYS A N 1
ATOM 664 C CA . LYS A 1 85 ? -17.941 3.462 17.251 1.00 95.19 85 LYS A CA 1
ATOM 665 C C . LYS A 1 85 ? -17.897 2.571 16.002 1.00 95.19 85 LYS A C 1
ATOM 667 O O . LYS A 1 85 ? -17.280 1.506 16.071 1.00 95.19 85 LYS A O 1
ATOM 672 N N . PRO A 1 86 ? -18.390 3.042 14.838 1.00 96.44 86 PRO A N 1
ATOM 673 C CA . PRO A 1 86 ? -18.296 2.318 13.565 1.00 96.44 86 PRO A CA 1
ATOM 674 C C . PRO A 1 86 ? -16.888 1.807 13.228 1.00 96.44 86 PRO A C 1
ATOM 676 O O . PRO A 1 86 ? -16.743 0.696 12.733 1.00 96.44 86 PRO A O 1
ATOM 679 N N . ASN A 1 87 ? -15.835 2.554 13.576 1.00 93.44 87 ASN A N 1
ATOM 680 C CA . ASN A 1 87 ? -14.451 2.118 13.350 1.00 93.44 87 ASN A CA 1
ATOM 681 C C . ASN A 1 87 ? -14.096 0.813 14.078 1.00 93.44 87 ASN A C 1
ATOM 683 O O . ASN A 1 87 ? -13.334 0.019 13.537 1.00 93.44 87 ASN A O 1
ATOM 687 N N . HIS A 1 88 ? -14.665 0.554 15.260 1.00 94.38 88 HIS A N 1
ATOM 688 C CA . HIS A 1 88 ? -14.460 -0.716 15.964 1.00 94.38 88 HIS A CA 1
ATOM 689 C C . HIS A 1 88 ? -15.115 -1.869 15.206 1.00 94.38 88 HIS A C 1
ATOM 691 O O . HIS A 1 88 ? -14.524 -2.935 15.083 1.00 94.38 88 HIS A O 1
ATOM 697 N N . TYR A 1 89 ? -16.308 -1.640 14.648 1.00 93.00 89 TYR A N 1
ATOM 698 C CA . TYR A 1 89 ? -16.973 -2.619 13.794 1.00 93.00 89 TYR A CA 1
ATOM 699 C C . TYR A 1 89 ? -16.153 -2.892 12.526 1.00 93.00 89 TYR A C 1
ATOM 701 O O . TYR A 1 89 ? -15.873 -4.049 12.219 1.00 93.00 89 TYR A O 1
ATOM 709 N N . TYR A 1 90 ? -15.682 -1.847 11.837 1.00 93.31 90 TYR A N 1
ATOM 710 C CA . TYR A 1 90 ? -14.835 -1.999 10.651 1.00 93.31 90 TYR A CA 1
ATOM 711 C C . TYR A 1 90 ? -13.516 -2.717 10.948 1.00 93.31 90 TYR A C 1
ATOM 713 O O . TYR A 1 90 ? -13.085 -3.543 10.146 1.00 93.31 90 TYR A O 1
ATOM 721 N N . ALA A 1 91 ? -12.914 -2.481 12.117 1.00 93.69 91 ALA A N 1
ATOM 722 C CA . ALA A 1 91 ? -11.702 -3.180 12.536 1.00 93.69 91 ALA A CA 1
ATOM 723 C C . ALA A 1 91 ? -11.889 -4.708 12.574 1.00 93.69 91 ALA A C 1
ATOM 725 O O . ALA A 1 91 ? -10.957 -5.443 12.260 1.00 93.69 91 ALA A O 1
ATOM 726 N N . THR A 1 92 ? -13.096 -5.206 12.875 1.00 94.69 92 THR A N 1
ATOM 727 C CA . THR A 1 92 ? -13.367 -6.657 12.895 1.00 94.69 92 THR A CA 1
ATOM 728 C C . THR A 1 92 ? -13.294 -7.325 11.518 1.00 94.69 92 THR A C 1
ATOM 730 O O . THR A 1 92 ? -13.100 -8.538 11.444 1.00 94.69 92 THR A O 1
ATOM 733 N N . HIS A 1 93 ? -13.404 -6.546 10.437 1.00 93.50 93 HIS A N 1
ATOM 734 C CA . HIS A 1 93 ? -13.324 -7.025 9.052 1.00 93.50 93 HIS A CA 1
ATOM 735 C C . HIS A 1 93 ? -11.910 -6.956 8.472 1.00 93.50 93 HIS A C 1
ATOM 737 O O . HIS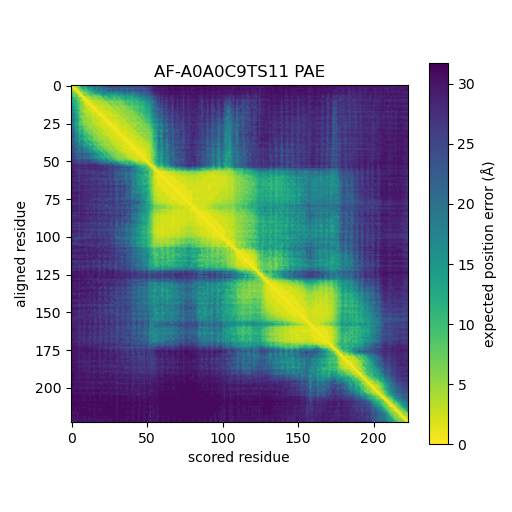 A 1 93 ? -11.663 -7.499 7.399 1.00 93.50 93 HIS A O 1
ATOM 743 N N . VAL A 1 94 ? -10.960 -6.333 9.178 1.00 91.50 94 VAL A N 1
ATOM 744 C CA . VAL A 1 94 ? -9.581 -6.141 8.700 1.00 91.50 94 VAL A CA 1
ATOM 745 C C . VAL A 1 94 ? -8.907 -7.465 8.349 1.00 91.50 94 VAL A C 1
ATOM 747 O O . VAL A 1 94 ? -8.203 -7.531 7.344 1.00 91.50 94 VAL A O 1
ATOM 750 N N . GLY A 1 95 ? -9.148 -8.527 9.124 1.00 91.62 95 GLY A N 1
ATOM 751 C CA . GLY A 1 95 ? -8.599 -9.849 8.824 1.00 91.62 95 GLY A CA 1
ATOM 752 C C . GLY A 1 95 ? -9.097 -10.397 7.485 1.00 91.62 95 GLY A C 1
ATOM 753 O O . GLY A 1 95 ? -8.293 -10.751 6.629 1.00 91.62 95 GLY A O 1
ATOM 754 N N . ALA A 1 96 ? -10.413 -10.358 7.255 1.00 91.12 96 ALA A N 1
ATOM 755 C CA . ALA A 1 96 ? -11.016 -10.788 5.992 1.00 91.12 96 ALA A CA 1
ATOM 756 C C . ALA A 1 96 ? -10.552 -9.933 4.802 1.00 91.12 96 ALA A C 1
ATOM 758 O O . ALA A 1 96 ? -10.232 -10.466 3.741 1.00 91.12 96 ALA A O 1
ATOM 759 N N . CYS A 1 97 ? -10.455 -8.612 4.983 1.00 89.94 97 CYS A N 1
ATOM 760 C CA . CYS A 1 97 ? -9.891 -7.722 3.970 1.00 89.94 97 CYS A CA 1
ATOM 761 C C . CYS A 1 97 ? -8.438 -8.089 3.654 1.00 89.94 97 CYS A C 1
ATOM 763 O O . CYS A 1 97 ? -8.052 -8.088 2.491 1.00 89.94 97 CYS A O 1
ATOM 765 N N . SER A 1 98 ? -7.654 -8.461 4.665 1.00 89.06 98 SER A N 1
ATOM 766 C CA . SER A 1 98 ? -6.256 -8.838 4.466 1.00 89.06 98 SER A CA 1
ATOM 767 C C . SER A 1 98 ? -6.099 -10.145 3.686 1.00 89.06 98 SER A C 1
ATOM 769 O O . SER A 1 98 ? -5.201 -10.261 2.857 1.00 89.06 98 SER A O 1
ATOM 771 N N . CYS A 1 99 ? -6.993 -11.114 3.899 1.00 87.06 99 CYS A N 1
ATOM 772 C CA . CYS A 1 99 ? -7.013 -12.352 3.116 1.00 87.06 99 CYS A CA 1
ATOM 773 C C . CYS A 1 99 ? -7.418 -12.116 1.652 1.00 87.06 99 CYS A C 1
ATOM 775 O O . CYS A 1 99 ? -6.878 -12.756 0.756 1.00 87.06 99 CYS A O 1
ATOM 777 N N . ASN A 1 100 ? -8.358 -11.199 1.404 1.00 87.81 100 ASN A N 1
ATOM 778 C CA . ASN A 1 100 ? -8.895 -10.954 0.062 1.00 87.81 100 ASN A CA 1
ATOM 779 C C . ASN A 1 100 ? -8.032 -10.003 -0.780 1.00 87.81 100 ASN A C 1
ATOM 781 O O . ASN A 1 100 ? -7.918 -10.189 -1.989 1.00 87.81 100 ASN A O 1
ATOM 785 N N . PHE A 1 101 ? -7.455 -8.972 -0.159 1.00 84.00 101 PHE A N 1
ATOM 786 C CA . PHE A 1 101 ? -6.766 -7.877 -0.854 1.00 84.00 101 PHE A CA 1
ATOM 787 C C . PHE A 1 101 ? -5.253 -7.849 -0.606 1.00 84.00 101 PHE A C 1
ATOM 789 O O . PHE A 1 101 ? -4.555 -7.046 -1.221 1.00 84.00 101 PHE A O 1
ATOM 796 N N . GLY A 1 102 ? -4.736 -8.726 0.259 1.00 84.44 102 GLY A N 1
ATOM 797 C CA . GLY A 1 102 ? -3.334 -8.746 0.668 1.00 84.44 102 GLY A CA 1
ATOM 798 C C . GLY A 1 102 ? -3.063 -7.889 1.911 1.00 84.44 102 GLY A C 1
ATOM 799 O O . GLY A 1 102 ? -3.986 -7.479 2.607 1.00 84.44 102 GLY A O 1
ATOM 800 N N . PRO A 1 103 ? -1.795 -7.636 2.261 1.00 82.94 103 PRO A N 1
ATOM 801 C CA . PRO A 1 103 ? -1.422 -6.819 3.416 1.00 82.94 103 PRO A CA 1
ATOM 802 C C . PRO A 1 103 ? -2.110 -5.441 3.479 1.00 82.94 103 PRO A C 1
ATOM 804 O O . PRO A 1 103 ? -2.265 -4.770 2.465 1.00 82.94 103 PRO A O 1
ATOM 807 N N . LEU A 1 104 ? -2.439 -4.950 4.687 1.00 80.25 104 LEU A N 1
ATOM 808 C CA . LEU A 1 104 ? -3.146 -3.661 4.868 1.00 80.25 104 LEU A CA 1
ATOM 809 C C . LEU A 1 104 ? -2.500 -2.487 4.127 1.00 80.25 104 LEU A C 1
ATOM 811 O O . LEU A 1 104 ? -3.198 -1.610 3.628 1.00 80.25 104 LEU A O 1
ATOM 815 N N . HIS A 1 105 ? -1.169 -2.441 4.090 1.00 76.19 105 HIS A N 1
ATOM 816 C CA . HIS A 1 105 ? -0.445 -1.340 3.462 1.00 76.19 105 HIS A CA 1
ATOM 817 C C . HIS A 1 105 ? -0.635 -1.277 1.943 1.00 76.19 105 HIS A C 1
ATOM 819 O O . HIS A 1 105 ? -0.410 -0.215 1.369 1.00 76.19 105 HIS A O 1
ATOM 825 N N . ASP A 1 106 ? -1.079 -2.367 1.317 1.00 72.38 106 ASP A N 1
ATOM 826 C CA . ASP A 1 106 ? -1.290 -2.436 -0.126 1.00 72.38 106 ASP A CA 1
ATOM 827 C C . ASP A 1 106 ? -2.635 -1.831 -0.550 1.00 72.38 106 ASP A C 1
ATOM 829 O O . ASP A 1 106 ? -2.756 -1.336 -1.668 1.00 72.38 106 ASP A O 1
ATOM 833 N N . PHE A 1 107 ? -3.640 -1.815 0.335 1.00 76.12 107 PHE A N 1
ATOM 834 C CA . PHE A 1 107 ? -4.990 -1.336 0.001 1.00 76.12 107 PHE A CA 1
ATOM 835 C C . PHE A 1 107 ? -5.512 -0.198 0.890 1.00 76.12 107 PHE A C 1
ATOM 837 O O . PHE A 1 107 ? -6.593 0.339 0.636 1.00 76.12 107 PHE A O 1
ATOM 844 N N . TRP A 1 108 ? -4.783 0.211 1.931 1.00 80.56 108 TRP A N 1
ATOM 845 C CA . TRP A 1 108 ? -5.198 1.345 2.758 1.00 80.56 108 TRP A CA 1
ATOM 846 C C . TRP A 1 108 ? -5.063 2.673 1.988 1.00 80.56 108 TRP A C 1
ATOM 848 O O . TRP A 1 108 ? -4.127 2.904 1.223 1.00 80.56 108 TRP A O 1
ATOM 858 N N . THR A 1 109 ? -5.994 3.592 2.253 1.00 74.62 109 THR A N 1
ATOM 859 C CA . THR A 1 109 ? -6.097 4.971 1.754 1.00 74.62 109 THR A CA 1
ATOM 860 C C . THR A 1 109 ? -4.838 5.833 1.869 1.00 74.62 109 THR A C 1
ATOM 862 O O . THR A 1 109 ? -4.812 6.922 1.306 1.00 74.62 109 THR A O 1
ATOM 865 N N . PHE A 1 110 ? -3.778 5.376 2.540 1.00 71.38 110 PHE A N 1
ATOM 866 C CA . PHE A 1 110 ? -2.511 6.100 2.634 1.00 71.38 110 PHE A CA 1
ATOM 867 C C . PHE A 1 110 ? -1.954 6.507 1.259 1.00 71.38 110 PHE A C 1
ATOM 869 O O . PHE A 1 110 ? -1.512 7.643 1.089 1.00 71.38 110 PHE A O 1
ATOM 876 N N . LEU A 1 111 ? -2.035 5.618 0.260 1.00 67.62 111 LEU A N 1
ATOM 877 C CA . LEU A 1 111 ? -1.640 5.941 -1.117 1.00 67.62 111 LEU A CA 1
ATOM 878 C C . LEU A 1 111 ? -2.473 7.095 -1.687 1.00 67.62 111 LEU A C 1
ATOM 880 O O . LEU A 1 111 ? -1.924 8.027 -2.269 1.00 67.62 111 LEU A O 1
ATOM 884 N N . TYR A 1 112 ? -3.784 7.074 -1.458 1.00 71.00 112 TYR A N 1
ATOM 885 C CA . TYR A 1 112 ? -4.701 8.110 -1.927 1.00 71.00 112 TYR A CA 1
ATOM 886 C C . TYR A 1 112 ? -4.466 9.451 -1.223 1.00 71.00 112 TYR A C 1
ATOM 888 O O . TYR A 1 112 ? -4.476 10.487 -1.875 1.00 71.00 112 TYR A O 1
ATOM 896 N N . GLU A 1 113 ? -4.166 9.457 0.077 1.00 78.81 113 GLU A N 1
ATOM 897 C CA . GLU A 1 113 ? -3.789 10.678 0.804 1.00 78.81 113 GLU A CA 1
ATOM 898 C C . GLU A 1 113 ? -2.476 11.274 0.286 1.00 78.81 113 GLU A C 1
ATOM 900 O O . GLU A 1 113 ? -2.344 12.490 0.107 1.00 78.81 113 GLU A O 1
ATOM 905 N N . GLN A 1 114 ? -1.498 10.417 -0.012 1.00 75.62 114 GLN A N 1
ATOM 906 C CA . GLN A 1 114 ? -0.226 10.851 -0.571 1.00 75.62 114 GLN A CA 1
ATOM 907 C C . GLN A 1 114 ? -0.397 11.423 -1.985 1.00 75.62 114 GLN A C 1
ATOM 909 O O . GLN A 1 114 ? 0.220 12.445 -2.301 1.00 75.62 114 GLN A O 1
ATOM 914 N N . LEU A 1 115 ? -1.264 10.820 -2.802 1.00 74.88 115 LEU A N 1
ATOM 915 C CA . LEU A 1 115 ? -1.647 11.339 -4.115 1.00 74.88 115 LEU A CA 1
ATOM 916 C C . LEU A 1 115 ? -2.407 12.660 -3.993 1.00 74.88 115 LEU A C 1
ATOM 918 O O . LEU A 1 115 ? -2.044 13.618 -4.663 1.00 74.88 115 LEU A O 1
ATOM 922 N N . ASN A 1 116 ? -3.368 12.776 -3.076 1.00 77.12 116 ASN A N 1
ATOM 923 C CA . ASN A 1 116 ? -4.089 14.024 -2.817 1.00 77.12 116 ASN A CA 1
ATOM 924 C C . ASN A 1 116 ? -3.139 15.162 -2.432 1.00 77.12 116 ASN A C 1
ATOM 926 O O . ASN A 1 116 ? -3.315 16.301 -2.859 1.00 77.12 116 ASN A O 1
ATOM 930 N N . LYS A 1 117 ? -2.105 14.868 -1.639 1.00 77.81 117 LYS A N 1
ATOM 931 C CA . LYS A 1 117 ? -1.067 15.845 -1.295 1.00 77.81 117 LYS A CA 1
ATOM 932 C C . LYS A 1 117 ? -0.249 16.276 -2.516 1.00 77.81 117 LYS A C 1
ATOM 934 O O . LYS A 1 117 ? 0.046 17.461 -2.650 1.00 77.81 117 LYS A O 1
ATOM 939 N N . VAL A 1 118 ? 0.111 15.336 -3.390 1.00 77.56 118 VAL A N 1
ATOM 940 C CA . VAL A 1 118 ? 0.821 15.620 -4.647 1.00 77.56 118 VAL A CA 1
ATOM 941 C C . VAL A 1 118 ? -0.060 16.452 -5.581 1.00 77.56 118 VAL A C 1
ATOM 943 O O . VAL A 1 118 ? 0.384 17.493 -6.053 1.00 77.56 118 VAL A O 1
ATOM 946 N N . LEU A 1 119 ? -1.330 16.081 -5.751 1.00 72.31 119 LEU A N 1
ATOM 947 C CA . LEU A 1 119 ? -2.314 16.824 -6.543 1.00 72.31 119 LEU A CA 1
ATOM 948 C C . LEU A 1 119 ? -2.454 18.270 -6.058 1.00 72.31 119 LEU A C 1
ATOM 950 O O . LEU A 1 119 ? -2.326 19.200 -6.848 1.00 72.31 119 LEU A O 1
ATOM 954 N N . LYS A 1 120 ? -2.596 18.472 -4.743 1.00 71.81 120 LYS A N 1
ATOM 955 C CA . LYS A 1 120 ? -2.662 19.809 -4.127 1.00 71.81 120 LYS A CA 1
ATOM 956 C C . LYS A 1 120 ? -1.384 20.638 -4.293 1.00 71.81 120 LYS A C 1
ATOM 958 O O . LYS A 1 120 ? -1.438 21.852 -4.124 1.00 71.81 120 LYS A O 1
ATOM 963 N N . SER A 1 121 ? -0.238 20.014 -4.569 1.00 76.25 121 SER A N 1
ATOM 964 C CA . SER A 1 121 ? 1.028 20.731 -4.773 1.00 76.25 121 SER A CA 1
ATOM 965 C C . SER A 1 121 ? 1.156 21.349 -6.168 1.00 76.25 121 SER A C 1
ATOM 967 O O . SER A 1 121 ? 1.960 22.263 -6.360 1.00 76.25 121 SER A O 1
ATOM 969 N N . PHE A 1 122 ? 0.345 20.903 -7.132 1.00 71.94 122 PHE A N 1
ATOM 970 C CA . PHE A 1 122 ? 0.302 21.506 -8.456 1.00 71.94 122 PHE A CA 1
ATOM 971 C C . PHE A 1 122 ? -0.528 22.789 -8.430 1.00 71.94 122 PHE A C 1
ATOM 973 O O . PHE A 1 122 ? -1.666 22.823 -7.965 1.00 71.94 122 PHE A O 1
ATOM 980 N N . LYS A 1 123 ? 0.047 23.874 -8.955 1.00 64.19 123 LYS A N 1
ATOM 981 C CA . LYS A 1 123 ? -0.651 25.152 -9.087 1.00 64.19 123 LYS A CA 1
ATOM 982 C C . LYS A 1 123 ? -1.657 25.041 -10.234 1.00 64.19 123 LYS A C 1
ATOM 984 O O . LYS A 1 123 ? -1.285 25.103 -11.401 1.00 64.19 123 LYS A O 1
ATOM 989 N N . MET A 1 124 ? -2.926 24.843 -9.897 1.00 61.62 124 MET A N 1
ATOM 990 C CA . MET A 1 124 ? -4.003 24.741 -10.877 1.00 61.62 124 MET A CA 1
ATOM 991 C C . MET A 1 124 ? -4.397 26.142 -11.353 1.00 61.62 124 MET A C 1
ATOM 993 O O . MET A 1 124 ? -4.848 26.964 -10.558 1.00 61.62 124 MET A O 1
ATOM 997 N N . ASN A 1 125 ? -4.251 26.420 -12.650 1.00 59.66 125 ASN A N 1
ATOM 998 C CA . ASN A 1 125 ? -4.764 27.638 -13.285 1.00 59.66 125 ASN A CA 1
ATOM 999 C C . ASN A 1 125 ? -6.303 27.573 -13.407 1.00 59.66 125 ASN A C 1
ATOM 1001 O O . ASN A 1 125 ? -6.834 27.499 -14.505 1.00 59.66 125 ASN A O 1
ATOM 1005 N N . ASN A 1 126 ? -7.025 27.564 -12.282 1.00 57.53 126 ASN A N 1
ATOM 1006 C CA . ASN A 1 126 ? -8.496 27.586 -12.202 1.00 57.53 126 ASN A CA 1
ATOM 1007 C C . ASN A 1 126 ? -9.263 26.417 -12.868 1.00 57.53 126 ASN A C 1
ATOM 1009 O O . ASN A 1 126 ? -10.471 26.524 -13.057 1.00 57.53 126 ASN A O 1
ATOM 1013 N N . HIS A 1 127 ? -8.632 25.272 -13.144 1.00 63.03 127 HIS A N 1
ATOM 1014 C CA . HIS A 1 127 ? -9.320 24.063 -13.640 1.00 63.03 127 HIS A CA 1
ATOM 1015 C C . HIS A 1 127 ? -9.987 23.254 -12.510 1.00 63.03 127 HIS A C 1
ATOM 1017 O O . HIS A 1 127 ? -9.678 22.087 -12.293 1.00 63.03 127 HIS A O 1
ATOM 1023 N N . ALA A 1 128 ? -10.878 23.882 -11.741 1.00 58.59 128 ALA A N 1
ATOM 1024 C CA . ALA A 1 128 ? -11.481 23.304 -10.531 1.00 58.59 128 ALA A CA 1
ATOM 1025 C C . ALA A 1 128 ? -12.626 22.292 -10.786 1.00 58.59 128 ALA A C 1
ATOM 1027 O O . ALA A 1 128 ? -13.249 21.823 -9.837 1.00 58.59 128 ALA A O 1
ATOM 1028 N N . ASN A 1 129 ? -12.911 21.944 -12.046 1.00 70.06 129 ASN A N 1
ATOM 1029 C CA . ASN A 1 129 ? -14.077 21.144 -12.447 1.00 70.06 129 ASN A CA 1
ATOM 1030 C C . ASN A 1 129 ? -13.816 19.627 -12.571 1.00 70.06 129 ASN A C 1
ATOM 1032 O O . ASN A 1 129 ? -14.576 18.932 -13.240 1.00 70.06 129 ASN A O 1
ATOM 1036 N N . GLY A 1 130 ? -12.759 19.090 -11.956 1.00 72.25 130 GLY A N 1
ATOM 1037 C CA . GLY A 1 130 ? -12.454 17.653 -12.039 1.00 72.25 130 GLY A CA 1
ATOM 1038 C C . GLY A 1 130 ? -11.671 17.232 -13.294 1.00 72.25 130 GLY A C 1
ATOM 1039 O O . GLY A 1 130 ? -11.391 16.047 -13.494 1.00 72.25 130 GLY A O 1
ATOM 1040 N N . GLU A 1 131 ? -11.334 18.179 -14.176 1.00 76.38 131 GLU A N 1
ATOM 1041 C CA . GLU A 1 131 ? -10.617 17.928 -15.438 1.00 76.38 131 GLU A CA 1
ATOM 1042 C C . GLU A 1 131 ? -9.205 17.385 -15.190 1.00 76.38 131 GLU A C 1
ATOM 1044 O O . GLU A 1 131 ? -8.711 16.528 -15.928 1.00 76.38 131 GLU A O 1
ATOM 1049 N N . LEU A 1 132 ? -8.564 17.855 -14.119 1.00 74.00 132 LEU A N 1
ATOM 1050 C CA . LEU A 1 132 ? -7.222 17.438 -13.748 1.00 74.00 132 LEU A CA 1
ATOM 1051 C C . LEU A 1 132 ? -7.229 16.002 -13.218 1.00 74.00 132 LEU A C 1
ATOM 1053 O O . LEU A 1 132 ? -6.430 15.181 -13.656 1.00 74.00 132 LEU A O 1
ATOM 1057 N N . GLU A 1 133 ? -8.163 15.682 -12.328 1.00 77.00 133 GLU A N 1
ATOM 1058 C CA . GLU A 1 133 ? -8.384 14.346 -11.781 1.00 77.00 133 GLU A CA 1
ATOM 1059 C C . GLU A 1 133 ? -8.698 13.348 -12.898 1.00 77.00 133 GLU A C 1
ATOM 1061 O O . GLU A 1 133 ? -8.127 12.259 -12.934 1.00 77.00 133 GLU A O 1
ATOM 1066 N N . THR A 1 134 ? -9.537 13.754 -13.855 1.00 80.06 134 THR A N 1
ATOM 1067 C CA . THR A 1 134 ? -9.864 12.966 -15.050 1.00 80.06 134 THR A CA 1
ATOM 1068 C C . THR A 1 134 ? -8.624 12.723 -15.911 1.00 80.06 134 THR A C 1
ATOM 1070 O O . THR A 1 134 ? -8.376 11.597 -16.337 1.00 80.06 134 THR A O 1
ATOM 1073 N N . THR A 1 135 ? -7.801 13.751 -16.126 1.00 82.19 135 THR A N 1
ATOM 1074 C CA . THR A 1 135 ? -6.551 13.628 -16.892 1.00 82.19 135 THR A CA 1
ATOM 1075 C C . THR A 1 135 ? -5.566 12.687 -16.200 1.00 82.19 135 THR A C 1
ATOM 1077 O O . THR A 1 135 ? -5.048 11.772 -16.835 1.00 82.19 135 THR A O 1
ATOM 1080 N N . PHE A 1 136 ? -5.350 12.844 -14.891 1.00 78.31 136 PHE A N 1
ATOM 1081 C CA . PHE A 1 136 ? -4.484 11.949 -14.121 1.00 78.31 136 PHE A CA 1
ATOM 1082 C C . PHE A 1 136 ? -4.986 10.507 -14.133 1.00 78.31 136 PHE A C 1
ATOM 1084 O O . PHE A 1 136 ? -4.180 9.591 -14.284 1.00 78.31 136 PHE A O 1
ATOM 1091 N N . PHE A 1 137 ? -6.296 10.290 -13.997 1.00 82.62 137 PHE A N 1
ATOM 1092 C CA . PHE A 1 137 ? -6.873 8.951 -14.045 1.00 82.62 137 PHE A CA 1
ATOM 1093 C C . PHE A 1 137 ? -6.693 8.305 -15.424 1.00 82.62 137 PHE A C 1
ATOM 1095 O O . PHE A 1 137 ? -6.274 7.151 -15.507 1.00 82.62 137 PHE A O 1
ATOM 1102 N N . HIS A 1 138 ? -6.926 9.054 -16.507 1.00 83.38 138 HIS A N 1
ATOM 1103 C CA . HIS A 1 138 ? -6.687 8.567 -17.865 1.00 83.38 138 HIS A CA 1
ATOM 1104 C C . HIS A 1 138 ? -5.212 8.243 -18.120 1.00 83.38 138 HIS A C 1
ATOM 1106 O O . HIS A 1 138 ? -4.915 7.193 -18.688 1.00 83.38 138 HIS A O 1
ATOM 1112 N N . GLU A 1 139 ? -4.279 9.088 -17.675 1.00 82.94 139 GLU A N 1
ATOM 1113 C CA . GLU A 1 139 ? -2.847 8.810 -17.830 1.00 82.94 139 GLU A CA 1
ATOM 1114 C C . GLU A 1 139 ? -2.393 7.628 -16.963 1.00 82.94 139 GLU A C 1
ATOM 1116 O O . GLU A 1 139 ? -1.608 6.792 -17.417 1.00 82.94 139 GLU A O 1
ATOM 1121 N N . PHE A 1 140 ? -2.931 7.484 -15.749 1.00 81.19 140 PHE A N 1
ATOM 1122 C CA . PHE A 1 140 ? -2.702 6.303 -14.917 1.00 81.19 140 PHE A CA 1
ATOM 1123 C C . PHE A 1 140 ? -3.190 5.029 -15.616 1.00 81.19 140 PHE A C 1
ATOM 1125 O O . PHE A 1 140 ? -2.426 4.072 -15.751 1.00 81.19 140 PHE A O 1
ATOM 1132 N N . GLN A 1 141 ? -4.426 5.028 -16.127 1.00 84.25 141 GLN A N 1
ATOM 1133 C CA . GLN A 1 141 ? -4.987 3.886 -16.846 1.00 84.25 141 GLN A CA 1
ATOM 1134 C C . GLN A 1 141 ? -4.158 3.551 -18.093 1.00 84.25 141 GLN A C 1
ATOM 1136 O O . GLN A 1 141 ? -3.775 2.394 -18.275 1.00 84.25 141 GLN A O 1
ATOM 1141 N N . ARG A 1 142 ? -3.803 4.556 -18.905 1.00 84.94 142 ARG A N 1
ATOM 1142 C CA . ARG A 1 142 ? -2.924 4.386 -20.071 1.00 84.94 142 ARG A CA 1
ATOM 1143 C C . ARG A 1 142 ? -1.591 3.757 -19.666 1.00 84.94 142 ARG A C 1
ATOM 1145 O O . ARG A 1 142 ? -1.130 2.827 -20.321 1.00 84.94 142 ARG A O 1
ATOM 1152 N N . THR A 1 143 ? -0.989 4.217 -18.572 1.00 82.56 143 THR A N 1
ATOM 1153 C CA . THR A 1 143 ? 0.271 3.664 -18.052 1.00 82.56 143 THR A CA 1
ATOM 1154 C C . THR A 1 143 ? 0.112 2.190 -17.668 1.00 82.56 143 THR A C 1
ATOM 1156 O O . THR A 1 143 ? 0.946 1.363 -18.039 1.00 82.56 143 THR A O 1
ATOM 1159 N N . CYS A 1 144 ? -0.971 1.824 -16.974 1.00 81.88 144 CYS A N 1
ATOM 1160 C CA . CYS A 1 144 ? -1.262 0.434 -16.619 1.00 81.88 144 CYS A CA 1
ATOM 1161 C C . CYS A 1 144 ? -1.461 -0.460 -17.854 1.00 81.88 144 CYS A C 1
ATOM 1163 O O . CYS A 1 144 ? -0.930 -1.573 -17.902 1.00 81.88 144 CYS A O 1
ATOM 1165 N N . GLU A 1 145 ? -2.201 0.016 -18.855 1.00 88.88 145 GLU A N 1
ATOM 1166 C CA . GLU A 1 145 ? -2.447 -0.704 -20.109 1.00 88.88 145 GLU A CA 1
ATOM 1167 C C . GLU A 1 145 ? -1.153 -0.919 -20.900 1.00 88.88 145 GLU A C 1
ATOM 1169 O O . GLU A 1 145 ? -0.848 -2.049 -21.295 1.00 88.88 145 GLU A O 1
ATOM 1174 N N . VAL A 1 146 ? -0.343 0.133 -21.056 1.00 87.94 146 VAL A N 1
ATOM 1175 C CA . VAL A 1 146 ? 0.973 0.063 -21.705 1.00 87.94 146 VAL A CA 1
ATOM 1176 C C . VAL A 1 146 ? 1.901 -0.880 -20.942 1.00 87.94 146 VAL A C 1
ATOM 1178 O O . VAL A 1 146 ? 2.588 -1.693 -21.562 1.00 87.94 146 VAL A O 1
ATOM 1181 N N . GLY A 1 147 ? 1.897 -0.840 -19.608 1.00 87.56 147 GLY A N 1
ATOM 1182 C CA . GLY A 1 147 ? 2.668 -1.755 -18.767 1.00 87.56 147 GLY A CA 1
ATOM 1183 C C . GLY A 1 147 ? 2.273 -3.219 -18.976 1.00 87.56 147 GLY A C 1
ATOM 1184 O O . GLY A 1 147 ? 3.141 -4.068 -19.191 1.00 87.56 147 GLY A O 1
ATOM 1185 N N . ARG A 1 148 ? 0.967 -3.517 -19.001 1.00 90.62 148 ARG A N 1
ATOM 1186 C CA . ARG A 1 148 ? 0.439 -4.859 -19.307 1.00 90.62 148 ARG A CA 1
ATOM 1187 C C . ARG A 1 148 ? 0.845 -5.336 -20.695 1.00 90.62 148 ARG A C 1
ATOM 1189 O O . ARG A 1 148 ? 1.294 -6.473 -20.834 1.00 90.62 148 ARG A O 1
ATOM 1196 N N . LEU A 1 149 ? 0.690 -4.486 -21.709 1.00 92.31 149 LEU A N 1
ATOM 1197 C CA . LEU A 1 149 ? 1.085 -4.809 -23.077 1.00 92.31 149 LEU A CA 1
ATOM 1198 C C . LEU A 1 149 ? 2.585 -5.103 -23.140 1.00 92.31 149 LEU A C 1
ATOM 1200 O O . LEU A 1 149 ? 2.989 -6.149 -23.634 1.00 92.31 149 LEU A O 1
ATOM 1204 N N . THR A 1 150 ? 3.406 -4.228 -22.563 1.00 90.38 150 THR A N 1
ATOM 1205 C CA . THR A 1 150 ? 4.865 -4.379 -22.522 1.00 90.38 150 THR A CA 1
ATOM 1206 C C . THR A 1 150 ? 5.277 -5.687 -21.845 1.00 90.38 150 THR A C 1
ATOM 1208 O O . THR A 1 150 ? 6.166 -6.381 -22.334 1.00 90.38 150 THR A O 1
ATOM 1211 N N . TYR A 1 151 ? 4.608 -6.059 -20.751 1.00 91.00 151 TYR A N 1
ATOM 1212 C CA . TYR A 1 151 ? 4.824 -7.336 -20.075 1.00 91.00 151 TYR A CA 1
ATOM 1213 C C . TYR A 1 151 ? 4.459 -8.532 -20.967 1.00 91.00 151 TYR A C 1
ATOM 1215 O O . TYR A 1 151 ? 5.244 -9.472 -21.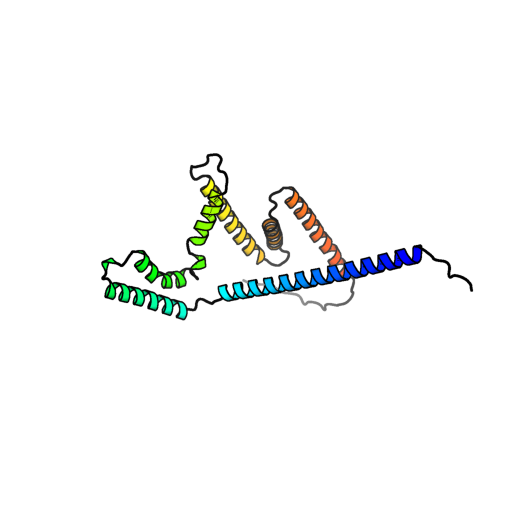085 1.00 91.00 151 TYR A O 1
ATOM 1223 N N . ALA A 1 152 ? 3.311 -8.493 -21.646 1.00 92.50 152 ALA A N 1
ATOM 1224 C CA . ALA A 1 152 ? 2.904 -9.557 -22.565 1.00 92.50 152 ALA A CA 1
ATOM 1225 C C . ALA A 1 152 ? 3.893 -9.713 -23.735 1.00 92.50 152 ALA A C 1
ATOM 1227 O O . ALA A 1 152 ? 4.286 -10.827 -24.075 1.00 92.50 152 ALA A O 1
ATOM 1228 N N . LEU A 1 153 ? 4.360 -8.598 -24.303 1.00 92.44 153 LEU A N 1
ATOM 1229 C CA . LEU A 1 153 ? 5.317 -8.584 -25.410 1.00 92.44 153 LEU A CA 1
ATOM 1230 C C . LEU A 1 153 ? 6.692 -9.176 -25.033 1.00 92.44 153 LEU A C 1
ATOM 1232 O O . LEU A 1 153 ? 7.368 -9.736 -25.892 1.00 92.44 153 LEU A O 1
ATOM 1236 N N . GLN A 1 154 ? 7.094 -9.132 -23.758 1.00 89.81 154 GLN A N 1
ATOM 1237 C CA . GLN A 1 154 ? 8.350 -9.746 -23.290 1.00 89.81 154 GLN A CA 1
ATOM 1238 C C . GLN A 1 154 ? 8.351 -11.276 -23.312 1.00 89.81 154 GLN A C 1
ATOM 1240 O O . GLN A 1 154 ? 9.426 -11.870 -23.277 1.00 89.81 154 GLN A O 1
ATOM 1245 N N . HIS A 1 155 ? 7.178 -11.909 -23.350 1.00 90.69 155 HIS A N 1
ATOM 1246 C CA . HIS A 1 155 ? 7.056 -13.369 -23.354 1.00 90.69 155 HIS A CA 1
ATOM 1247 C C . HIS A 1 155 ? 7.178 -13.972 -24.759 1.00 90.69 155 HIS A C 1
ATOM 1249 O O . HIS A 1 155 ? 7.204 -15.192 -24.907 1.00 90.69 155 HIS A O 1
ATOM 1255 N N . TYR A 1 156 ? 7.267 -13.134 -25.792 1.00 91.94 156 TYR A N 1
ATOM 1256 C CA . TYR A 1 156 ? 7.566 -13.576 -27.148 1.00 91.94 156 TYR A CA 1
ATOM 1257 C C . TYR A 1 156 ? 9.032 -14.012 -27.273 1.00 91.94 156 TYR A C 1
ATOM 1259 O O . TYR A 1 156 ? 9.876 -13.563 -26.491 1.00 91.94 156 TYR A O 1
ATOM 1267 N N . PRO A 1 157 ? 9.365 -14.874 -28.257 1.00 92.06 157 PRO A N 1
ATOM 1268 C CA . PRO A 1 157 ? 10.723 -15.367 -28.427 1.00 92.06 157 PRO A CA 1
ATOM 1269 C C . PRO A 1 157 ? 11.734 -14.212 -28.513 1.00 92.06 157 PRO A C 1
ATOM 1271 O O . PRO A 1 157 ? 11.441 -13.186 -29.149 1.00 92.06 157 PRO A O 1
ATOM 1274 N N . PRO A 1 158 ? 12.921 -14.360 -27.893 1.00 86.69 158 PRO A N 1
ATOM 1275 C CA . PRO A 1 158 ? 13.970 -13.353 -27.965 1.00 86.69 158 PRO A CA 1
ATOM 1276 C C . PRO A 1 158 ? 14.263 -12.975 -29.418 1.00 86.69 158 PRO A C 1
ATOM 1278 O O . PRO A 1 158 ? 14.282 -13.842 -30.289 1.00 86.69 158 PRO A O 1
ATOM 1281 N N . ARG A 1 159 ? 14.504 -11.682 -29.667 1.00 82.62 159 ARG A N 1
ATOM 1282 C CA . ARG A 1 159 ? 14.749 -11.093 -31.004 1.00 82.62 159 ARG A CA 1
ATOM 1283 C C . ARG A 1 159 ? 13.538 -11.036 -31.944 1.00 82.62 159 ARG A C 1
ATOM 1285 O O . ARG A 1 159 ? 13.667 -10.537 -33.055 1.00 82.62 159 ARG A O 1
ATOM 1292 N N . SER A 1 160 ? 12.355 -11.469 -31.513 1.00 89.50 160 SER A N 1
ATOM 1293 C CA . SER A 1 160 ? 11.124 -11.152 -32.242 1.00 89.50 160 SER A CA 1
ATOM 1294 C C . SER A 1 160 ? 10.803 -9.655 -32.153 1.00 89.50 160 SER A C 1
ATOM 1296 O O . SER A 1 160 ? 11.130 -8.992 -31.165 1.00 89.50 160 SER A O 1
ATOM 1298 N N . LEU A 1 161 ? 10.125 -9.120 -33.170 1.00 89.50 161 LEU A N 1
ATOM 1299 C CA . LEU A 1 161 ? 9.715 -7.714 -33.201 1.00 89.50 161 LEU A CA 1
ATOM 1300 C C . LEU A 1 161 ? 8.889 -7.297 -31.959 1.00 89.50 161 LEU A C 1
ATOM 1302 O O . LEU A 1 161 ? 9.214 -6.263 -31.376 1.00 89.50 161 LEU A O 1
ATOM 1306 N N . PRO A 1 162 ? 7.927 -8.105 -31.458 1.00 89.88 162 PRO A N 1
ATOM 1307 C CA . PRO A 1 162 ? 7.266 -7.868 -30.169 1.00 89.88 162 PRO A CA 1
ATOM 1308 C C . PRO A 1 162 ? 8.239 -7.740 -28.986 1.00 89.88 162 PRO A C 1
ATOM 1310 O O . PRO A 1 162 ? 8.145 -6.799 -28.195 1.00 89.88 162 PRO A O 1
ATOM 1313 N N . PHE A 1 163 ? 9.212 -8.651 -28.882 1.00 88.88 163 PHE A N 1
ATOM 1314 C CA . PHE A 1 163 ? 10.197 -8.644 -27.802 1.00 88.88 163 PHE A CA 1
ATOM 1315 C C . PHE A 1 163 ? 11.086 -7.393 -27.856 1.00 88.88 163 PHE A C 1
ATOM 1317 O O . PHE A 1 163 ? 11.295 -6.742 -26.830 1.00 88.88 163 PHE A O 1
ATOM 1324 N N . LEU A 1 164 ? 11.573 -7.017 -29.042 1.00 87.38 164 LEU A N 1
ATOM 1325 C CA . LEU A 1 164 ? 12.390 -5.814 -29.229 1.00 87.38 164 LEU A CA 1
ATOM 1326 C C . LEU A 1 164 ? 11.593 -4.539 -28.926 1.00 87.38 164 LEU A C 1
ATOM 1328 O O . LEU A 1 164 ? 12.073 -3.693 -28.170 1.00 87.38 164 LEU A O 1
ATOM 1332 N N . ALA A 1 165 ? 10.348 -4.443 -29.403 1.00 87.75 165 ALA A N 1
ATOM 1333 C CA . ALA A 1 165 ? 9.453 -3.331 -29.085 1.00 87.75 165 ALA A CA 1
ATOM 1334 C C . ALA A 1 165 ? 9.266 -3.173 -27.567 1.00 87.75 165 ALA A C 1
ATOM 1336 O O . ALA A 1 165 ? 9.394 -2.071 -27.037 1.00 87.75 165 ALA A O 1
ATOM 1337 N N . SER A 1 166 ? 9.080 -4.279 -26.837 1.00 88.75 166 SER A N 1
ATOM 1338 C CA . SER A 1 166 ? 8.956 -4.244 -25.375 1.00 88.75 166 SER A CA 1
ATOM 1339 C C . SER A 1 166 ? 10.207 -3.694 -24.673 1.00 88.75 166 SER A C 1
ATOM 1341 O O . SER A 1 166 ? 10.097 -2.988 -23.669 1.00 88.75 166 SER A O 1
ATOM 1343 N N . LYS A 1 167 ? 11.409 -3.977 -25.200 1.00 85.56 167 LYS A N 1
ATOM 1344 C CA . LYS A 1 167 ? 12.676 -3.467 -24.655 1.00 85.56 167 LYS A CA 1
ATOM 1345 C C . LYS A 1 167 ? 12.812 -1.967 -24.868 1.00 85.56 167 LYS A C 1
ATOM 1347 O O . LYS A 1 167 ? 13.235 -1.278 -23.942 1.00 85.56 167 LYS A O 1
ATOM 1352 N N . VAL A 1 168 ? 12.414 -1.474 -26.040 1.00 83.44 168 VAL A N 1
ATOM 1353 C CA . VAL A 1 168 ? 12.382 -0.038 -26.343 1.00 83.44 168 VAL A CA 1
ATOM 1354 C C . VAL A 1 168 ? 11.391 0.666 -25.427 1.00 83.44 168 VAL A C 1
ATOM 1356 O O . VAL A 1 168 ? 11.789 1.566 -24.696 1.00 83.44 168 VAL A O 1
ATOM 1359 N N . MET A 1 169 ? 10.145 0.186 -25.363 1.00 83.12 169 MET A N 1
ATOM 1360 C CA . MET A 1 169 ? 9.095 0.756 -24.511 1.00 83.12 169 MET A CA 1
ATOM 1361 C C . MET A 1 169 ? 9.513 0.818 -23.032 1.00 83.12 169 MET A C 1
ATOM 1363 O O . MET A 1 169 ? 9.305 1.833 -22.370 1.00 83.12 169 MET A O 1
ATOM 1367 N N . LEU A 1 170 ? 10.168 -0.229 -22.511 1.00 82.19 170 LEU A N 1
ATOM 1368 C CA . LEU A 1 170 ? 10.716 -0.220 -21.150 1.00 82.19 170 LEU A CA 1
ATOM 1369 C C . LEU A 1 170 ? 11.845 0.793 -20.951 1.00 82.19 170 LEU A C 1
ATOM 1371 O O . LEU A 1 170 ? 11.971 1.350 -19.860 1.00 82.19 170 LEU A O 1
ATOM 1375 N N . LYS A 1 171 ? 12.708 0.976 -21.954 1.00 76.12 171 LYS A N 1
ATOM 1376 C CA . LYS A 1 171 ? 13.824 1.921 -21.875 1.00 76.12 171 LYS A CA 1
ATOM 1377 C C . LYS A 1 171 ? 13.295 3.356 -21.877 1.00 76.12 171 LYS A C 1
ATOM 1379 O O . LYS A 1 171 ? 13.643 4.119 -20.981 1.00 76.12 171 LYS A O 1
ATOM 1384 N N . THR A 1 172 ? 12.347 3.657 -22.764 1.00 68.31 172 THR A N 1
ATOM 1385 C CA . THR A 1 172 ? 11.637 4.944 -22.813 1.00 68.31 172 THR A CA 1
ATOM 1386 C C . THR A 1 172 ? 10.844 5.227 -21.537 1.00 68.31 172 THR A C 1
ATOM 1388 O O . THR A 1 172 ? 10.763 6.370 -21.117 1.00 68.31 172 THR A O 1
ATOM 1391 N N . SER A 1 173 ? 10.286 4.207 -20.873 1.00 66.12 173 SER A N 1
ATOM 1392 C CA . SER A 1 173 ? 9.566 4.398 -19.604 1.00 66.12 173 SER A CA 1
ATOM 1393 C C . SER A 1 173 ? 10.478 4.703 -18.407 1.00 66.12 173 SER A C 1
ATOM 1395 O O . SER A 1 173 ? 9.991 5.234 -17.412 1.00 66.12 173 SER A O 1
ATOM 1397 N N . LYS A 1 174 ? 11.761 4.317 -18.449 1.00 57.56 174 LYS A N 1
ATOM 1398 C CA . LYS A 1 174 ? 12.728 4.547 -17.355 1.00 57.56 174 LYS A CA 1
ATOM 1399 C C . LYS A 1 174 ? 13.480 5.863 -17.497 1.00 57.56 174 LYS A C 1
ATOM 1401 O O . LYS A 1 174 ? 13.916 6.430 -16.499 1.00 57.56 174 LYS A O 1
ATOM 1406 N N . GLU A 1 175 ? 13.671 6.310 -18.726 1.00 54.66 175 GLU A N 1
ATOM 1407 C CA . GLU A 1 175 ? 14.225 7.618 -19.026 1.00 54.66 175 GLU A CA 1
ATOM 1408 C C . GLU A 1 175 ? 13.058 8.613 -18.953 1.00 54.66 175 GLU A C 1
ATOM 1410 O O . GLU A 1 175 ? 12.252 8.684 -19.870 1.00 54.66 175 GLU A O 1
ATOM 1415 N N . GLU A 1 176 ? 12.920 9.348 -17.840 1.00 49.03 176 GLU A N 1
ATOM 1416 C CA . GLU A 1 176 ? 11.921 10.421 -17.643 1.00 49.03 176 GLU A CA 1
ATOM 1417 C C . GLU A 1 176 ? 12.134 11.618 -18.599 1.00 49.03 176 GLU A C 1
ATOM 1419 O O . GLU A 1 176 ? 12.198 12.777 -18.193 1.00 49.03 176 GLU A O 1
ATOM 1424 N N . GLN A 1 177 ? 12.284 11.375 -19.895 1.00 44.97 177 GLN A N 1
ATOM 1425 C CA . GLN A 1 177 ? 12.440 12.411 -20.898 1.00 44.97 177 GLN A CA 1
ATOM 1426 C C . GLN A 1 177 ? 11.425 12.178 -22.005 1.00 44.97 177 GLN A C 1
ATOM 1428 O O . GLN A 1 177 ? 11.730 11.654 -23.071 1.00 44.97 177 GLN A O 1
ATOM 1433 N N . GLY A 1 178 ? 10.211 12.680 -21.769 1.00 49.12 178 GLY A N 1
ATOM 1434 C CA . GLY A 1 178 ? 9.225 12.982 -22.812 1.00 49.12 178 GLY A CA 1
ATOM 1435 C C . GLY A 1 178 ? 9.669 14.118 -23.748 1.00 49.12 178 GLY A C 1
ATOM 1436 O O . GLY A 1 178 ? 8.840 14.882 -24.232 1.00 49.12 178 GLY A O 1
ATOM 1437 N N . THR A 1 179 ? 10.974 14.263 -23.980 1.00 52.94 179 THR A N 1
ATOM 1438 C CA . THR A 1 179 ? 11.567 15.271 -24.855 1.00 52.94 179 THR A CA 1
ATOM 1439 C C . THR A 1 179 ? 11.983 14.579 -26.146 1.00 52.94 179 THR A C 1
ATOM 1441 O O . THR A 1 179 ? 12.602 13.518 -26.107 1.00 52.94 179 THR A O 1
ATOM 1444 N N . VAL A 1 180 ? 11.692 15.193 -27.296 1.00 54.09 180 VAL A N 1
ATOM 1445 C CA . VAL A 1 180 ? 12.025 14.676 -28.642 1.00 54.09 180 VAL A CA 1
ATOM 1446 C C . VAL A 1 180 ? 13.495 14.233 -28.751 1.00 54.09 180 VAL A C 1
ATOM 1448 O O . VAL A 1 180 ? 13.796 13.241 -29.406 1.00 54.09 180 VAL A O 1
ATOM 1451 N N . THR A 1 181 ? 14.400 14.895 -28.028 1.00 52.81 181 THR A N 1
ATOM 1452 C CA . THR A 1 181 ? 15.824 14.544 -27.914 1.00 52.81 181 THR A CA 1
ATOM 1453 C C . THR A 1 181 ? 16.077 13.149 -27.326 1.00 52.81 181 THR A C 1
ATOM 1455 O O . THR A 1 181 ? 16.943 12.436 -27.822 1.00 52.81 181 THR A O 1
ATOM 1458 N N . GLY A 1 182 ? 15.320 12.729 -26.307 1.00 55.00 182 GLY A N 1
ATOM 1459 C CA . GLY A 1 182 ? 15.440 11.385 -25.725 1.00 55.00 182 GLY A CA 1
ATOM 1460 C C . GLY A 1 182 ? 14.996 10.295 -26.705 1.00 55.00 182 GLY A C 1
ATOM 1461 O O . GLY A 1 182 ? 15.614 9.238 -26.790 1.00 55.00 182 GLY A O 1
ATOM 1462 N N . LEU A 1 183 ? 13.983 10.598 -27.522 1.00 55.94 183 LEU A N 1
ATOM 1463 C CA . LEU A 1 183 ? 13.521 9.736 -28.612 1.00 55.94 183 LEU A CA 1
ATOM 1464 C C . LEU A 1 183 ? 14.583 9.570 -29.711 1.00 55.94 183 LEU A C 1
ATOM 1466 O O . LEU A 1 183 ? 14.823 8.451 -30.155 1.00 55.94 183 LEU A O 1
ATOM 1470 N N . VAL A 1 184 ? 15.258 10.654 -30.105 1.00 60.88 184 VAL A N 1
ATOM 1471 C CA . VAL A 1 184 ? 16.341 10.624 -31.109 1.00 60.88 184 VAL A CA 1
ATOM 1472 C C . VAL A 1 184 ? 17.525 9.780 -30.627 1.00 60.88 184 VAL A C 1
ATOM 1474 O O . VAL A 1 184 ? 17.949 8.871 -31.335 1.00 60.88 184 VAL A O 1
ATOM 1477 N N . MET A 1 185 ? 17.983 9.988 -29.389 1.00 58.38 185 MET A N 1
ATOM 1478 C CA . MET A 1 185 ? 19.071 9.200 -28.786 1.00 58.38 185 MET A CA 1
ATOM 1479 C C . MET A 1 185 ? 18.732 7.703 -28.673 1.00 58.38 185 MET A C 1
ATOM 1481 O O . MET A 1 185 ? 19.610 6.840 -28.744 1.00 58.38 185 MET A O 1
ATOM 1485 N N . LEU A 1 186 ? 17.451 7.374 -28.487 1.00 58.06 186 LEU A N 1
ATOM 1486 C CA . LEU A 1 186 ? 16.965 5.996 -28.467 1.00 58.06 186 LEU A CA 1
ATOM 1487 C C . LEU A 1 186 ? 16.985 5.351 -29.852 1.00 58.06 186 LEU A C 1
ATOM 1489 O O . LEU A 1 186 ? 17.413 4.202 -29.955 1.00 58.06 186 LEU A O 1
ATOM 1493 N N . CYS A 1 187 ? 16.561 6.073 -30.892 1.00 60.09 187 CYS A N 1
ATOM 1494 C CA . CYS A 1 187 ? 16.641 5.609 -32.278 1.00 60.09 187 CYS A CA 1
ATOM 1495 C C . CYS A 1 187 ? 18.097 5.358 -32.697 1.00 60.09 187 CYS A C 1
ATOM 1497 O O . CYS A 1 187 ? 18.410 4.277 -33.185 1.00 60.09 187 CYS A O 1
ATOM 1499 N N . GLU A 1 188 ? 19.007 6.282 -32.385 1.00 62.50 188 GLU A N 1
ATOM 1500 C CA . GLU A 1 188 ? 20.445 6.119 -32.649 1.00 62.50 188 GLU A CA 1
ATOM 1501 C C . GLU A 1 188 ? 21.042 4.926 -31.879 1.00 62.50 188 GLU A C 1
ATOM 1503 O O . GLU A 1 188 ? 21.874 4.176 -32.390 1.00 62.50 188 GLU A O 1
ATOM 1508 N N 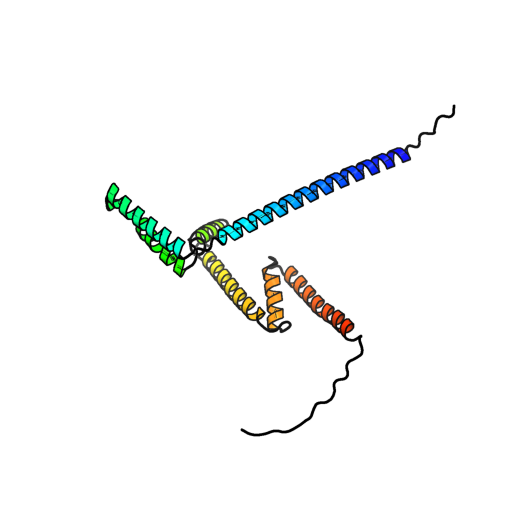. GLY A 1 189 ? 20.591 4.692 -30.643 1.00 57.88 189 GLY A N 1
ATOM 1509 C CA . GLY A 1 189 ? 20.972 3.512 -29.867 1.00 57.88 189 GLY A CA 1
ATOM 1510 C C . GLY A 1 189 ? 20.493 2.189 -30.480 1.00 57.88 189 GLY A C 1
ATOM 1511 O O . GLY A 1 189 ? 21.164 1.174 -30.310 1.00 57.88 189 GLY A O 1
ATOM 1512 N N . LEU A 1 190 ? 19.362 2.186 -31.191 1.00 59.12 190 LEU A N 1
ATOM 1513 C CA . LEU A 1 190 ? 18.829 1.003 -31.875 1.00 59.12 190 LEU A CA 1
ATOM 1514 C C . LEU A 1 190 ? 19.587 0.689 -33.165 1.00 59.12 190 LEU A C 1
ATOM 1516 O O . LEU A 1 190 ? 19.874 -0.482 -33.415 1.00 59.12 190 LEU A O 1
ATOM 1520 N N . ASP A 1 191 ? 19.997 1.713 -33.913 1.00 57.03 191 ASP A N 1
ATOM 1521 C CA . ASP A 1 191 ? 20.868 1.547 -35.082 1.00 57.03 191 ASP A CA 1
ATOM 1522 C C . ASP A 1 191 ? 22.228 0.949 -34.681 1.00 57.03 191 ASP A C 1
ATOM 1524 O O . ASP A 1 191 ? 22.781 0.091 -35.369 1.00 57.03 191 ASP A O 1
ATOM 1528 N N . ASN A 1 192 ? 22.730 1.309 -33.497 1.00 54.34 192 ASN A N 1
ATOM 1529 C CA . ASN A 1 192 ? 23.953 0.731 -32.941 1.00 54.34 192 ASN A CA 1
ATOM 1530 C C . ASN A 1 192 ? 23.776 -0.725 -32.469 1.00 54.34 192 ASN A C 1
ATOM 1532 O O . ASN A 1 192 ? 24.662 -1.542 -32.703 1.00 54.34 192 ASN A O 1
ATOM 1536 N N . MET A 1 193 ? 22.621 -1.094 -31.896 1.00 50.19 193 MET A N 1
ATOM 1537 C CA . MET A 1 193 ? 22.321 -2.501 -31.573 1.00 50.19 193 MET A CA 1
ATOM 1538 C C . MET A 1 193 ? 22.164 -3.373 -32.829 1.00 50.19 193 MET A C 1
ATOM 1540 O O . MET A 1 193 ? 22.490 -4.558 -32.782 1.00 50.19 193 MET A O 1
ATOM 1544 N N . SER A 1 194 ? 21.717 -2.790 -33.948 1.00 50.69 194 SER A N 1
ATOM 1545 C CA . SER A 1 194 ? 21.715 -3.449 -35.259 1.00 50.69 194 SER A CA 1
ATOM 1546 C C . SER A 1 194 ? 23.125 -3.585 -35.850 1.00 50.69 194 SER A C 1
ATOM 1548 O O . SER A 1 194 ? 23.379 -4.547 -36.569 1.00 50.69 194 SER A O 1
ATOM 1550 N N . ASN A 1 195 ? 24.045 -2.658 -35.562 1.00 44.66 195 ASN A N 1
ATOM 1551 C CA . ASN A 1 195 ? 25.433 -2.706 -36.040 1.00 44.66 195 ASN A CA 1
ATOM 1552 C C . ASN A 1 195 ? 26.314 -3.680 -35.239 1.00 44.66 195 ASN A C 1
ATOM 1554 O O . ASN A 1 195 ? 27.157 -4.365 -35.821 1.00 44.66 195 ASN A O 1
ATOM 1558 N N . ASP A 1 196 ? 26.078 -3.817 -33.933 1.00 46.22 196 ASP A N 1
ATOM 1559 C CA . ASP A 1 196 ? 26.747 -4.820 -33.094 1.00 46.22 196 ASP A CA 1
ATOM 1560 C C . ASP A 1 196 ? 26.400 -6.262 -33.527 1.00 46.22 196 ASP A C 1
ATOM 1562 O O . ASP A 1 196 ? 27.216 -7.177 -33.384 1.00 46.22 196 ASP A O 1
ATOM 1566 N N . GLU A 1 197 ? 25.228 -6.472 -34.140 1.00 47.62 197 GLU A N 1
ATOM 1567 C CA . GLU A 1 197 ? 24.803 -7.759 -34.711 1.00 47.62 197 GLU A CA 1
ATOM 1568 C C . GLU A 1 197 ? 25.690 -8.203 -35.897 1.00 47.62 197 GLU A C 1
ATOM 1570 O O . GLU A 1 197 ? 26.021 -9.388 -36.005 1.00 47.62 197 GLU A O 1
ATOM 1575 N N . TYR A 1 198 ? 26.202 -7.262 -36.704 1.00 46.78 198 TYR A N 1
ATOM 1576 C CA . TYR A 1 198 ? 27.159 -7.549 -37.787 1.00 46.78 198 TYR A CA 1
ATOM 1577 C C . TYR A 1 198 ? 28.577 -7.854 -37.280 1.00 46.78 198 TYR A C 1
ATOM 1579 O O . TYR A 1 198 ? 29.347 -8.549 -37.947 1.00 46.78 198 TYR A O 1
ATOM 1587 N N . MET A 1 199 ? 28.940 -7.376 -36.089 1.00 39.69 199 MET A N 1
ATOM 1588 C CA . MET A 1 199 ? 30.244 -7.647 -35.472 1.00 39.69 199 MET A CA 1
ATOM 1589 C C . MET A 1 199 ? 30.294 -9.079 -34.909 1.00 39.69 199 MET A C 1
ATOM 1591 O O . MET A 1 199 ? 31.257 -9.812 -35.137 1.00 39.69 199 MET A O 1
ATOM 1595 N N . PHE A 1 200 ? 29.210 -9.531 -34.264 1.00 38.34 200 PHE A N 1
ATOM 1596 C CA . PHE A 1 200 ? 29.111 -10.886 -33.706 1.00 38.34 200 PHE A CA 1
ATOM 1597 C C . PHE A 1 200 ? 28.908 -11.989 -34.760 1.00 38.34 200 PHE A C 1
ATOM 1599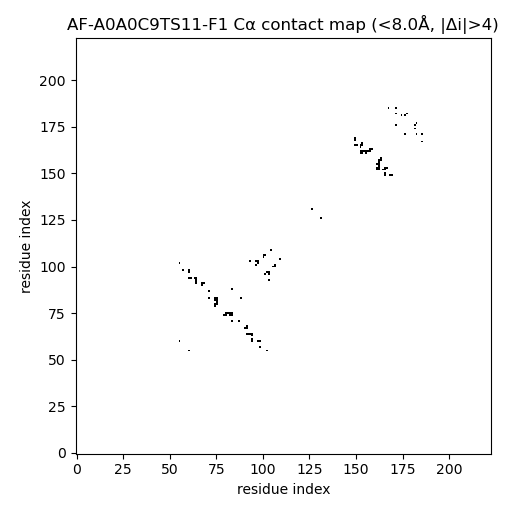 O O . PHE A 1 200 ? 29.399 -13.102 -34.562 1.00 38.34 200 PHE A O 1
ATOM 1606 N N . GLN A 1 201 ? 28.248 -11.711 -35.892 1.00 39.28 201 GLN A N 1
ATOM 1607 C CA . GLN A 1 201 ? 28.127 -12.681 -36.995 1.00 39.28 201 GLN A CA 1
ATOM 1608 C C . GLN A 1 201 ? 29.461 -12.954 -37.706 1.00 39.28 201 GLN A C 1
ATOM 1610 O O . GLN A 1 201 ? 29.732 -14.099 -38.060 1.00 39.28 201 GLN A O 1
ATOM 1615 N N . ASN A 1 202 ? 30.327 -11.944 -37.844 1.00 38.38 202 ASN A N 1
ATOM 1616 C CA . ASN A 1 202 ? 31.659 -12.100 -38.446 1.00 38.38 202 ASN A CA 1
ATOM 1617 C C . ASN A 1 202 ? 32.653 -12.854 -37.541 1.00 38.38 202 ASN A C 1
ATOM 1619 O O . ASN A 1 202 ? 33.595 -13.483 -38.022 1.00 38.38 202 ASN A O 1
ATOM 1623 N N . LEU A 1 203 ? 32.426 -12.837 -36.226 1.00 35.28 203 LEU A N 1
ATOM 1624 C CA . LEU A 1 203 ? 33.204 -13.611 -35.252 1.00 35.28 203 LEU A CA 1
ATOM 1625 C C . LEU A 1 203 ? 32.813 -15.099 -35.216 1.00 35.28 203 LEU A C 1
ATOM 1627 O O . LEU A 1 203 ? 33.648 -15.932 -34.878 1.00 35.28 203 LEU A O 1
ATOM 1631 N N . LEU A 1 204 ? 31.580 -15.447 -35.598 1.00 36.03 204 LEU A N 1
ATOM 1632 C CA . LEU A 1 204 ? 31.091 -16.834 -35.647 1.00 36.03 204 LEU A CA 1
ATOM 1633 C C . LEU A 1 204 ? 31.320 -17.526 -37.003 1.00 36.03 204 LEU A C 1
ATOM 1635 O O . LEU A 1 204 ? 31.286 -18.752 -37.063 1.00 36.03 204 LEU A O 1
ATOM 1639 N N . SER A 1 205 ? 31.584 -16.779 -38.079 1.00 37.09 205 SER A N 1
ATOM 1640 C CA . SER A 1 205 ? 31.811 -17.317 -39.432 1.00 37.09 205 SER A CA 1
ATOM 1641 C C . SER A 1 205 ? 33.271 -17.689 -39.745 1.00 37.09 205 SER A C 1
ATOM 1643 O O . SER A 1 205 ? 33.557 -18.145 -40.850 1.00 37.09 205 SER A O 1
ATOM 1645 N N . SER A 1 206 ? 34.200 -17.532 -38.793 1.00 39.25 206 SER A N 1
ATOM 1646 C CA . SER A 1 206 ? 35.649 -17.736 -38.991 1.00 39.25 206 SER A CA 1
ATOM 1647 C C . SER A 1 206 ? 36.225 -19.034 -38.398 1.00 39.25 206 SER A C 1
ATOM 1649 O O . SER A 1 206 ? 37.442 -19.168 -38.280 1.00 39.25 206 SER A O 1
ATOM 1651 N N . SER A 1 207 ? 35.393 -20.030 -38.075 1.00 32.72 207 SER A N 1
ATOM 1652 C CA . SER A 1 207 ? 35.863 -21.368 -37.677 1.00 32.72 207 SER A CA 1
ATOM 1653 C C . SER A 1 207 ? 35.317 -22.439 -38.629 1.00 32.72 207 SER A C 1
ATOM 1655 O O . SER A 1 207 ? 34.095 -22.580 -38.719 1.00 32.72 207 SER A O 1
ATOM 1657 N N . PRO A 1 208 ? 36.170 -23.178 -39.367 1.00 41.84 208 PRO A N 1
ATOM 1658 C CA . PRO A 1 208 ? 35.726 -24.304 -40.167 1.00 41.84 208 PRO A CA 1
ATOM 1659 C C . PRO A 1 208 ? 35.627 -25.544 -39.275 1.00 41.84 208 PRO A C 1
ATOM 1661 O O . PRO A 1 208 ? 36.502 -25.778 -38.448 1.00 41.84 208 PRO A O 1
ATOM 1664 N N . ASP A 1 209 ? 34.543 -26.294 -39.465 1.00 34.53 209 ASP A N 1
ATOM 1665 C CA . ASP A 1 209 ? 34.386 -27.739 -39.238 1.00 34.53 209 ASP A CA 1
ATOM 1666 C C . ASP A 1 209 ? 33.101 -28.060 -38.471 1.00 34.53 209 ASP A C 1
ATOM 1668 O O . ASP A 1 209 ? 33.006 -27.921 -37.254 1.00 34.53 209 ASP A O 1
ATOM 1672 N N . ASN A 1 210 ? 32.100 -28.542 -39.211 1.00 32.44 210 ASN A N 1
ATOM 1673 C CA . ASN A 1 210 ? 31.519 -29.855 -38.939 1.00 32.44 210 ASN A CA 1
ATOM 1674 C C . ASN A 1 210 ? 30.628 -30.304 -40.106 1.00 32.44 210 ASN A C 1
ATOM 1676 O O . ASN A 1 210 ? 29.607 -29.692 -40.421 1.00 32.44 210 ASN A O 1
ATOM 1680 N N . LEU A 1 211 ? 31.050 -31.403 -40.736 1.00 33.22 211 LEU A N 1
ATOM 1681 C CA . LEU A 1 211 ? 30.268 -32.204 -41.670 1.00 33.22 211 LEU A CA 1
ATOM 1682 C C . LEU A 1 211 ? 28.971 -32.688 -40.998 1.00 33.22 211 LEU A C 1
ATOM 1684 O O . LEU A 1 211 ? 29.009 -33.385 -39.986 1.00 33.22 211 LEU A O 1
ATOM 1688 N N . LEU A 1 212 ? 27.831 -32.404 -41.623 1.00 35.12 212 LEU A N 1
ATOM 1689 C CA . LEU A 1 212 ? 26.587 -33.155 -41.434 1.00 35.12 212 LEU A CA 1
ATOM 1690 C C . LEU A 1 212 ? 26.606 -34.400 -42.336 1.00 35.12 212 LEU A C 1
ATOM 1692 O O . LEU A 1 212 ? 26.889 -34.250 -43.528 1.00 35.12 212 LEU A O 1
ATOM 1696 N N . PRO A 1 213 ? 26.211 -35.599 -41.867 1.00 32.72 213 PRO A N 1
ATOM 1697 C CA . PRO A 1 213 ? 25.720 -36.625 -42.765 1.00 32.72 213 PRO A CA 1
ATOM 1698 C C . PRO A 1 213 ? 24.201 -36.492 -42.952 1.00 32.72 213 PRO A C 1
ATOM 1700 O O . PRO A 1 213 ? 23.423 -36.468 -42.001 1.00 32.72 213 PRO A O 1
ATOM 1703 N N . ALA A 1 214 ? 23.855 -36.374 -44.231 1.00 31.72 214 ALA A N 1
ATOM 1704 C CA . ALA A 1 214 ? 22.637 -36.740 -44.948 1.00 31.72 214 ALA A CA 1
ATOM 1705 C C . ALA A 1 214 ? 21.375 -37.176 -44.169 1.00 31.72 214 ALA A C 1
ATOM 1707 O O . ALA A 1 214 ? 21.355 -38.128 -43.391 1.00 31.72 214 ALA A O 1
ATOM 1708 N N . SER A 1 215 ? 20.275 -36.539 -44.565 1.00 39.12 215 SER A N 1
ATOM 1709 C CA . SER A 1 215 ? 18.899 -37.029 -44.495 1.00 39.12 215 SER A CA 1
ATOM 1710 C C . SER A 1 215 ? 18.707 -38.386 -45.194 1.00 39.12 215 SER A C 1
ATOM 1712 O O . SER A 1 215 ? 19.471 -38.745 -46.093 1.00 39.12 215 SER A O 1
ATOM 1714 N N . PRO A 1 216 ? 17.585 -39.069 -44.909 1.00 34.81 216 PRO A N 1
ATOM 1715 C CA . PRO A 1 216 ? 16.854 -39.708 -45.988 1.00 34.81 216 PRO A CA 1
ATOM 1716 C C . PRO A 1 216 ? 15.417 -39.195 -46.101 1.00 34.81 216 PRO A C 1
ATOM 1718 O O . PRO A 1 216 ? 14.730 -38.862 -45.138 1.00 34.81 216 PRO A O 1
ATOM 1721 N N . SER A 1 217 ? 15.030 -39.103 -47.363 1.00 34.91 217 SER A N 1
ATOM 1722 C CA . SER A 1 217 ? 13.814 -38.570 -47.953 1.00 34.91 217 SER A CA 1
ATOM 1723 C C . SER A 1 217 ? 12.601 -39.496 -47.862 1.00 34.91 217 SER A C 1
ATOM 1725 O O . SER A 1 217 ? 12.771 -40.708 -47.939 1.00 34.91 217 SER A O 1
ATOM 1727 N N . SER A 1 218 ? 11.419 -38.875 -48.011 1.00 35.88 218 SER A N 1
ATOM 1728 C CA . SER A 1 218 ? 10.201 -39.399 -48.670 1.00 35.88 218 SER A CA 1
ATOM 1729 C C . SER A 1 218 ? 9.437 -40.490 -47.900 1.00 35.88 218 SER A C 1
ATOM 1731 O O . SER A 1 218 ? 10.008 -41.490 -47.503 1.00 35.88 218 SER A O 1
ATOM 1733 N N . SER A 1 219 ? 8.123 -40.413 -47.681 1.00 38.25 219 SER A N 1
ATOM 1734 C CA . SER A 1 219 ? 7.059 -40.007 -48.609 1.00 38.25 219 SER A CA 1
ATOM 1735 C C . SER A 1 219 ? 5.694 -39.832 -47.879 1.00 38.25 219 SER A C 1
ATOM 1737 O O . SER A 1 219 ? 5.631 -40.077 -46.675 1.00 38.25 219 SER A O 1
ATOM 1739 N N . PRO A 1 220 ? 4.627 -39.378 -48.578 1.00 49.94 220 PRO A N 1
ATOM 1740 C CA . PRO A 1 220 ? 3.479 -38.635 -48.028 1.00 49.94 220 PRO A CA 1
ATOM 1741 C C . PRO A 1 220 ? 2.137 -39.412 -47.967 1.00 49.94 220 PRO A C 1
ATOM 1743 O O . PRO A 1 220 ? 2.065 -40.552 -48.417 1.00 49.94 220 PRO A O 1
ATOM 1746 N N . LEU A 1 221 ? 1.075 -38.691 -47.545 1.00 32.69 221 LEU A N 1
ATOM 1747 C CA . LEU A 1 221 ? -0.380 -38.995 -47.588 1.00 32.69 221 LEU A CA 1
ATOM 1748 C C . LEU A 1 221 ? -0.881 -39.927 -46.459 1.00 32.69 221 LEU A C 1
ATOM 1750 O O . LEU A 1 221 ? -0.192 -40.863 -46.091 1.00 32.69 221 LEU A O 1
ATOM 1754 N N . LEU A 1 222 ? -2.052 -39.748 -45.830 1.00 36.09 222 LEU A N 1
ATOM 1755 C CA . LEU A 1 222 ? -3.356 -39.251 -46.293 1.00 36.09 222 LEU A CA 1
ATOM 1756 C C . LEU A 1 222 ? -4.266 -38.973 -45.063 1.00 36.09 222 LEU A C 1
ATOM 1758 O O . LEU A 1 222 ? -4.163 -39.711 -44.086 1.00 36.09 222 LEU A O 1
ATOM 1762 N N . LEU A 1 223 ? -5.198 -38.015 -45.218 1.00 37.44 223 LEU A N 1
ATOM 1763 C CA . LEU A 1 223 ? -6.372 -37.671 -44.377 1.00 37.44 223 LEU A CA 1
ATOM 1764 C C . LEU A 1 223 ? -6.137 -36.971 -43.026 1.00 37.44 223 LEU A C 1
ATOM 1766 O O . LEU A 1 223 ? -5.708 -37.620 -42.051 1.00 37.44 223 LEU A O 1
#

Sequence (223 aa):
MPMKSYDPESRVRVVQDKLAISEAKKQEKLQLAAAKQTEKAKLVAARKAKATQAKLSDNNIEQASYWIREYGKELITLYGSAVIKPNHYYATHVGACSCNFGPLHDFWTFLYEQLNKVLKSFKMNNHANGELETTFFHEFQRTCEVGRLTYALQHYPPRSLPFLASKVMLKTSKEEQGTVTGLVMLCEGLDNMSNDEYMFQNLLSSSPDNLLPASPSSSPLLL

Organism: NCBI:txid664439